Protein AF-A0A954C3X4-F1 (afdb_monomer_lite)

Structure (mmCIF, N/CA/C/O backbone):
data_AF-A0A954C3X4-F1
#
_entry.id   AF-A0A954C3X4-F1
#
loop_
_atom_site.group_PDB
_atom_site.id
_atom_site.type_symbol
_atom_site.label_atom_id
_atom_site.label_alt_id
_atom_site.label_comp_id
_atom_site.label_asym_id
_atom_site.label_entity_id
_atom_site.label_seq_id
_atom_site.pdbx_PDB_ins_code
_atom_site.Cartn_x
_atom_site.Cartn_y
_atom_site.Cartn_z
_atom_site.occupancy
_atom_site.B_iso_or_equiv
_atom_site.auth_seq_id
_atom_site.auth_comp_id
_atom_site.auth_asym_id
_atom_site.auth_atom_id
_atom_site.pdbx_PDB_model_num
ATOM 1 N N . MET A 1 1 ? -29.373 21.119 9.274 1.00 38.94 1 MET A N 1
ATOM 2 C CA . MET A 1 1 ? -28.121 21.776 9.716 1.00 38.94 1 MET A CA 1
ATOM 3 C C . MET A 1 1 ? -27.342 20.745 10.522 1.00 38.94 1 MET A C 1
ATOM 5 O O . MET A 1 1 ? -27.855 20.323 11.538 1.00 38.94 1 MET A O 1
ATOM 9 N N . GLY A 1 2 ? -26.200 20.183 10.158 1.00 34.03 2 GLY A N 1
ATOM 10 C CA . GLY A 1 2 ? -25.325 20.278 8.999 1.00 34.03 2 GLY A CA 1
ATOM 11 C C . GLY A 1 2 ? -24.100 19.432 9.361 1.00 34.03 2 GLY A C 1
ATOM 12 O O . GLY A 1 2 ? -23.188 19.950 9.989 1.00 34.03 2 GLY A O 1
ATOM 13 N N . LEU A 1 3 ? -24.112 18.137 9.012 1.00 32.91 3 LEU A N 1
ATOM 14 C CA . LEU A 1 3 ? -22.979 17.203 9.179 1.00 32.91 3 LEU A CA 1
ATOM 15 C C . LEU A 1 3 ? -21.831 17.471 8.176 1.00 32.91 3 LEU A C 1
ATOM 17 O O . LEU A 1 3 ? -20.874 16.715 8.102 1.00 32.91 3 LEU A O 1
ATOM 21 N N . GLY A 1 4 ? -21.909 18.556 7.404 1.00 33.59 4 GLY A N 1
ATOM 22 C CA . GLY A 1 4 ? -20.970 18.895 6.332 1.00 33.59 4 GLY A CA 1
ATOM 23 C C . GLY A 1 4 ? -19.820 19.812 6.749 1.00 33.59 4 GLY A C 1
ATOM 24 O O . GLY A 1 4 ? -19.476 20.700 5.981 1.00 33.59 4 GLY A O 1
ATOM 25 N N . LYS A 1 5 ? -19.260 19.676 7.959 1.00 41.88 5 LYS A N 1
ATOM 26 C CA . LYS A 1 5 ? -18.154 20.550 8.417 1.00 41.88 5 LYS A CA 1
ATOM 27 C C . LYS A 1 5 ? -16.889 19.838 8.901 1.00 41.88 5 LYS A C 1
ATOM 29 O O . LYS A 1 5 ? -16.024 20.497 9.461 1.00 41.88 5 LYS A O 1
ATOM 34 N N . TRP A 1 6 ? -16.743 18.543 8.635 1.00 35.72 6 TRP A N 1
ATOM 35 C CA . TRP A 1 6 ? -15.478 17.827 8.871 1.00 35.72 6 TRP A CA 1
ATOM 36 C C . TRP A 1 6 ? -14.776 17.361 7.585 1.00 35.72 6 TRP A C 1
ATOM 38 O O . TRP A 1 6 ? -13.786 16.649 7.652 1.00 35.72 6 TRP A O 1
ATOM 48 N N . ILE A 1 7 ? -15.244 17.814 6.413 1.00 43.78 7 ILE A N 1
ATOM 49 C CA . ILE A 1 7 ? -14.712 17.400 5.100 1.00 43.78 7 ILE A CA 1
ATOM 50 C C . ILE A 1 7 ? -13.426 18.148 4.681 1.00 43.78 7 ILE A C 1
ATOM 52 O O . ILE A 1 7 ? -12.705 17.653 3.828 1.00 43.78 7 ILE A O 1
ATOM 56 N N . ASN A 1 8 ? -13.042 19.272 5.295 1.00 37.78 8 ASN A N 1
ATOM 57 C CA . ASN A 1 8 ? -11.870 20.035 4.834 1.00 37.78 8 ASN A CA 1
ATOM 58 C C . ASN A 1 8 ? -10.722 20.048 5.845 1.00 37.78 8 ASN A C 1
ATOM 60 O O . ASN A 1 8 ? -10.594 20.981 6.637 1.00 37.78 8 ASN A O 1
ATOM 64 N N . ARG A 1 9 ? -9.848 19.038 5.769 1.00 43.12 9 ARG A N 1
ATOM 65 C CA . ARG A 1 9 ? -8.454 19.164 6.236 1.00 43.12 9 ARG A CA 1
ATOM 66 C C . ARG A 1 9 ? -7.420 18.402 5.393 1.00 43.12 9 ARG A C 1
ATOM 68 O O . ARG A 1 9 ? -6.302 18.240 5.849 1.00 43.12 9 ARG A O 1
ATOM 75 N N . TYR A 1 10 ? -7.763 17.970 4.177 1.00 38.50 10 TYR A N 1
ATOM 76 C CA . TYR A 1 10 ? -6.799 17.351 3.247 1.00 38.50 10 TYR A CA 1
ATOM 77 C C . TYR A 1 10 ? -7.045 17.715 1.774 1.00 38.50 10 TYR A C 1
ATOM 79 O O . TYR A 1 10 ? -6.660 16.980 0.875 1.00 38.50 10 TYR A O 1
ATOM 87 N N . ILE A 1 11 ? -7.657 18.873 1.505 1.00 38.19 11 ILE A N 1
ATOM 88 C CA . ILE A 1 11 ? -7.588 19.469 0.167 1.00 38.19 11 ILE A CA 1
ATOM 89 C C . ILE A 1 11 ? -6.407 20.427 0.196 1.00 38.19 11 ILE A C 1
ATOM 91 O O . ILE A 1 11 ? -6.493 21.523 0.745 1.00 38.19 11 ILE A O 1
ATOM 95 N N . VAL A 1 12 ? -5.288 19.970 -0.354 1.00 41.66 12 VAL A N 1
ATOM 96 C CA . VAL A 1 12 ? -4.230 20.849 -0.837 1.00 41.66 12 VAL A CA 1
ATOM 97 C C . VAL A 1 12 ? -4.860 21.687 -1.952 1.00 41.66 12 VAL A C 1
ATOM 99 O O . VAL A 1 12 ? -5.034 21.223 -3.077 1.00 41.66 12 VAL A O 1
ATOM 102 N N . GLU A 1 13 ? -5.290 22.902 -1.610 1.00 35.75 13 GLU A N 1
ATOM 103 C CA . GLU A 1 13 ? -5.564 23.960 -2.577 1.00 35.75 13 GLU A CA 1
ATOM 104 C C . GLU A 1 13 ? -4.236 24.301 -3.252 1.00 35.75 13 GLU A C 1
ATOM 106 O O . GLU A 1 13 ? -3.400 25.024 -2.715 1.00 35.75 13 GLU A O 1
ATOM 111 N N . ILE A 1 14 ? -4.027 23.744 -4.443 1.00 38.00 14 ILE A N 1
ATOM 112 C CA . ILE A 1 14 ? -3.104 24.327 -5.408 1.00 38.00 14 ILE A CA 1
ATOM 113 C C . ILE A 1 14 ? -3.806 25.591 -5.914 1.00 38.00 14 ILE A C 1
ATOM 115 O O . ILE A 1 14 ? -4.564 25.552 -6.884 1.00 38.00 14 ILE A O 1
ATOM 119 N N . GLU A 1 15 ? -3.615 26.706 -5.207 1.00 35.09 15 GLU A N 1
ATOM 120 C CA . GLU A 1 15 ? -3.850 28.025 -5.787 1.00 35.09 15 GLU A CA 1
ATOM 121 C C . GLU A 1 15 ? -2.935 28.165 -7.016 1.00 35.09 15 GLU A C 1
ATOM 123 O O . GLU A 1 15 ? -1.715 28.016 -6.894 1.00 35.09 15 GLU A O 1
ATOM 128 N N . PRO A 1 16 ? -3.475 28.455 -8.212 1.00 37.78 16 PRO A N 1
ATOM 129 C CA . PRO A 1 16 ? -2.642 28.891 -9.315 1.00 37.78 16 PRO A CA 1
ATOM 130 C C . PRO A 1 16 ? -2.100 30.281 -8.971 1.00 37.78 16 PRO A C 1
ATOM 132 O O . PRO A 1 16 ? -2.853 31.253 -8.907 1.00 37.78 16 PRO A O 1
ATOM 135 N N . GLN A 1 17 ? -0.790 30.364 -8.743 1.00 35.84 17 GLN A N 1
ATOM 136 C CA . GLN A 1 17 ? -0.052 31.619 -8.615 1.00 35.84 17 GLN A CA 1
ATOM 137 C C . GLN A 1 17 ? -0.398 32.558 -9.790 1.00 35.84 17 GLN A C 1
ATOM 139 O O . GLN A 1 17 ? -0.118 32.223 -10.944 1.00 35.84 17 GLN A O 1
ATOM 144 N N . PRO A 1 18 ? -0.985 33.743 -9.545 1.00 47.78 18 PRO A N 1
ATOM 145 C CA . PRO A 1 18 ? -1.166 34.755 -10.570 1.00 47.78 18 PRO A CA 1
ATOM 146 C C . PRO A 1 18 ? 0.129 35.567 -10.659 1.00 47.78 18 PRO A C 1
ATOM 148 O O . PRO A 1 18 ? 0.304 36.542 -9.930 1.00 47.78 18 PRO A O 1
ATOM 151 N N . GLY A 1 19 ? 1.068 35.163 -11.518 1.00 51.84 19 GLY A N 1
ATOM 152 C CA . GLY A 1 19 ? 2.324 35.913 -11.592 1.00 51.84 19 GLY A CA 1
ATOM 153 C C . GLY A 1 19 ? 3.441 35.438 -12.511 1.00 51.84 19 GLY A C 1
ATOM 154 O O . GLY A 1 19 ? 4.495 36.065 -12.470 1.00 51.84 19 GLY A O 1
ATOM 155 N N . GLU A 1 20 ? 3.263 34.413 -13.346 1.00 36.00 20 GLU A N 1
ATOM 156 C CA . GLU A 1 20 ? 4.306 34.042 -14.311 1.00 36.00 20 GLU A CA 1
ATOM 157 C C . GLU A 1 20 ? 3.966 34.532 -15.717 1.00 36.00 20 GLU A C 1
ATOM 159 O O . GLU A 1 20 ? 2.943 34.202 -16.314 1.00 36.00 20 GLU A O 1
ATOM 164 N N . ALA A 1 21 ? 4.837 35.427 -16.171 1.00 44.50 21 ALA A N 1
ATOM 165 C CA . ALA A 1 21 ? 4.745 36.200 -17.386 1.00 44.50 21 ALA A CA 1
ATOM 166 C C . ALA A 1 21 ? 4.674 35.323 -18.641 1.00 44.50 21 ALA A C 1
ATOM 168 O O . ALA A 1 21 ? 5.380 34.323 -18.773 1.00 44.50 21 ALA A O 1
ATOM 169 N N . GLU A 1 22 ? 3.861 35.786 -19.591 1.00 46.19 22 GLU A N 1
ATOM 170 C CA . GLU A 1 22 ? 3.913 35.383 -20.992 1.00 46.19 22 GLU A CA 1
ATOM 171 C C . GLU A 1 22 ? 5.370 35.322 -21.485 1.00 46.19 22 GLU A C 1
ATOM 173 O O . GLU A 1 22 ? 6.108 36.305 -21.339 1.00 46.19 22 GLU A O 1
ATOM 178 N N . PRO A 1 23 ? 5.809 34.224 -22.127 1.00 53.81 23 PRO A N 1
ATOM 179 C CA . PRO A 1 23 ? 6.996 34.303 -22.959 1.00 53.81 23 PRO A CA 1
ATOM 180 C C . PRO A 1 23 ? 6.687 35.268 -24.115 1.00 53.81 23 PRO A C 1
ATOM 182 O O . PRO A 1 23 ? 5.606 35.175 -24.707 1.00 53.81 23 PRO A O 1
ATOM 185 N N . PRO A 1 24 ? 7.590 36.203 -24.461 1.00 47.59 24 PRO A N 1
ATOM 186 C CA . PRO A 1 24 ? 7.319 37.138 -25.538 1.00 47.59 24 PRO A CA 1
ATOM 187 C C . PRO A 1 24 ? 7.086 36.361 -26.831 1.00 47.59 24 PRO A C 1
ATOM 189 O O . PRO A 1 24 ? 7.891 35.506 -27.213 1.00 47.59 24 PRO A O 1
ATOM 192 N N . ALA A 1 25 ? 5.981 36.690 -27.499 1.00 45.12 25 ALA A N 1
ATOM 193 C CA . ALA A 1 25 ? 5.741 36.352 -28.887 1.00 45.12 25 ALA A CA 1
ATOM 194 C C . ALA A 1 25 ? 6.986 36.740 -29.697 1.00 45.12 25 ALA A C 1
ATOM 196 O O . ALA A 1 25 ? 7.286 37.916 -29.905 1.00 45.12 25 ALA A O 1
ATOM 197 N N . SER A 1 26 ? 7.763 35.733 -30.089 1.00 42.28 26 SER A N 1
ATOM 198 C CA . SER A 1 26 ? 8.851 35.909 -31.033 1.00 42.28 26 SER A CA 1
ATOM 199 C C . SER A 1 26 ? 8.216 36.034 -32.410 1.00 42.28 26 SER A C 1
ATOM 201 O O . SER A 1 26 ? 7.931 35.038 -33.073 1.00 42.28 26 SER A O 1
ATOM 203 N N . ASP A 1 27 ? 7.977 37.280 -32.813 1.00 49.09 27 ASP A N 1
ATOM 204 C CA . ASP A 1 27 ? 7.696 37.685 -34.189 1.00 49.09 27 ASP A CA 1
ATOM 205 C C . ASP A 1 27 ? 8.943 37.459 -35.063 1.00 49.09 27 ASP A C 1
ATOM 207 O O . ASP A 1 27 ? 9.590 38.391 -35.542 1.00 49.09 27 ASP A O 1
ATOM 211 N N . ALA A 1 28 ? 9.322 36.197 -35.250 1.00 42.56 28 ALA A N 1
ATOM 212 C CA . ALA A 1 28 ? 10.266 35.798 -36.278 1.00 42.56 28 ALA A CA 1
ATOM 213 C C . ALA A 1 28 ? 9.471 35.213 -37.447 1.00 42.56 28 ALA A C 1
ATOM 215 O O . ALA A 1 28 ? 8.937 34.105 -37.378 1.00 42.56 28 ALA A O 1
ATOM 216 N N . GLU A 1 29 ? 9.375 35.997 -38.521 1.00 47.91 29 GLU A N 1
ATOM 217 C CA . GLU A 1 29 ? 8.738 35.608 -39.773 1.00 47.91 29 GLU A CA 1
ATOM 218 C C . GLU A 1 29 ? 9.235 34.233 -40.270 1.00 47.91 29 GLU A C 1
ATOM 220 O O . GLU A 1 29 ? 10.445 33.976 -40.287 1.00 47.91 29 GLU A O 1
ATOM 225 N N . PRO A 1 30 ? 8.345 33.373 -40.802 1.00 47.53 30 PRO A N 1
ATOM 226 C CA . PRO A 1 30 ? 8.709 32.061 -41.349 1.00 47.53 30 PRO A CA 1
ATOM 227 C C . PRO A 1 30 ? 9.593 32.122 -42.614 1.00 47.53 30 PRO A C 1
ATOM 229 O O . PRO A 1 30 ? 9.902 31.086 -43.201 1.00 47.53 30 PRO A O 1
ATOM 232 N N . ALA A 1 31 ? 10.028 33.312 -43.040 1.00 49.22 31 ALA A N 1
ATOM 233 C CA . ALA A 1 31 ? 10.853 33.524 -44.223 1.00 49.22 31 ALA A CA 1
ATOM 234 C C . ALA A 1 31 ? 12.373 33.422 -43.969 1.00 49.22 31 ALA A C 1
ATOM 236 O O . ALA A 1 31 ? 13.119 33.255 -44.929 1.00 49.22 31 ALA A O 1
ATOM 237 N N . GLN A 1 32 ? 12.855 33.473 -42.717 1.00 48.78 32 GLN A N 1
ATOM 238 C CA . GLN A 1 32 ? 14.305 33.546 -42.433 1.00 48.78 32 GLN A CA 1
ATOM 239 C C . GLN A 1 32 ? 14.952 32.239 -41.934 1.00 48.78 32 GLN A C 1
ATOM 241 O O . GLN A 1 32 ? 16.175 32.153 -41.855 1.00 48.78 32 GLN A O 1
ATOM 246 N N . LEU A 1 33 ? 14.177 31.174 -41.692 1.00 42.62 33 LEU A N 1
ATOM 247 C CA . LEU A 1 33 ? 14.718 29.826 -41.424 1.00 42.62 33 LEU A CA 1
ATOM 248 C C . LEU A 1 33 ? 14.876 28.962 -42.692 1.00 42.62 33 LEU A C 1
ATOM 250 O O . LEU A 1 33 ? 15.400 27.851 -42.624 1.00 42.62 33 LEU A O 1
ATOM 254 N N . ALA A 1 34 ? 14.482 29.476 -43.861 1.00 44.28 34 ALA A N 1
ATOM 255 C CA . ALA A 1 34 ? 14.575 28.768 -45.141 1.00 44.28 34 ALA A CA 1
ATOM 256 C C . ALA A 1 34 ? 15.914 28.970 -45.890 1.00 44.28 34 ALA A C 1
ATOM 258 O O . ALA A 1 34 ? 16.110 28.382 -46.953 1.00 44.28 34 ALA A O 1
ATOM 259 N N . GLU A 1 35 ? 16.860 29.754 -45.356 1.00 42.56 35 GLU A N 1
ATOM 260 C CA . GLU A 1 35 ? 18.108 30.115 -46.059 1.00 42.56 35 GLU A CA 1
ATOM 261 C C . GLU A 1 35 ? 19.384 29.440 -45.506 1.00 42.56 35 GLU A C 1
ATOM 263 O O . GLU A 1 35 ? 20.487 29.722 -45.961 1.00 42.56 35 GLU A O 1
ATOM 268 N N . ALA A 1 36 ? 19.264 28.471 -44.590 1.00 43.94 36 ALA A N 1
ATOM 269 C CA . ALA A 1 36 ? 20.415 27.690 -44.100 1.00 43.94 36 ALA A CA 1
ATOM 270 C C . ALA A 1 36 ? 20.468 26.233 -44.611 1.00 43.94 36 ALA A C 1
ATOM 272 O O . ALA A 1 36 ? 21.382 25.490 -44.262 1.00 43.94 36 ALA A O 1
ATOM 273 N N . ALA A 1 37 ? 19.532 25.817 -45.471 1.00 43.62 37 ALA A N 1
ATOM 274 C CA . ALA A 1 37 ? 19.466 24.454 -46.006 1.00 43.62 37 ALA A CA 1
ATOM 275 C C . ALA A 1 37 ? 19.379 24.435 -47.541 1.00 43.62 37 ALA A C 1
ATOM 277 O O . ALA A 1 37 ? 18.445 23.893 -48.125 1.00 43.62 37 ALA A O 1
ATOM 278 N N . ARG A 1 38 ? 20.383 24.997 -48.225 1.00 40.38 38 ARG A N 1
ATOM 279 C CA . ARG A 1 38 ? 20.643 24.656 -49.634 1.00 40.38 38 ARG A CA 1
ATOM 280 C C . ARG A 1 38 ? 21.601 23.468 -49.707 1.00 40.38 38 ARG A C 1
ATOM 282 O O . ARG A 1 38 ? 22.795 23.632 -49.933 1.00 40.38 38 ARG A O 1
ATOM 289 N N . LEU A 1 39 ? 21.053 22.266 -49.537 1.00 41.66 39 LEU A N 1
ATOM 290 C CA . LEU A 1 39 ? 21.624 21.042 -50.096 1.00 41.66 39 LEU A CA 1
ATOM 291 C C . LEU A 1 39 ? 20.794 20.662 -51.327 1.00 41.66 39 LEU A C 1
ATOM 293 O O . LEU A 1 39 ? 19.568 20.645 -51.299 1.00 41.66 39 LEU A O 1
ATOM 297 N N . VAL A 1 40 ? 21.509 20.453 -52.424 1.00 43.59 40 VAL A N 1
ATOM 298 C CA . VAL A 1 40 ? 21.021 20.211 -53.786 1.00 43.59 40 VAL A CA 1
ATOM 299 C C . VAL A 1 40 ? 20.062 19.004 -53.838 1.00 43.59 40 VAL A C 1
ATOM 301 O O . VAL A 1 40 ? 20.365 17.982 -53.223 1.00 43.59 40 VAL A O 1
ATOM 304 N N . PRO A 1 41 ? 18.944 19.065 -54.590 1.00 37.22 41 PRO A N 1
ATOM 305 C CA . PRO A 1 41 ? 18.056 17.921 -54.772 1.00 37.22 41 PRO A CA 1
ATOM 306 C C . PRO A 1 41 ? 18.667 16.923 -55.768 1.00 37.22 41 PRO A C 1
ATOM 308 O O . PRO A 1 41 ? 18.884 17.259 -56.930 1.00 37.22 41 PRO A O 1
ATOM 311 N N . SER A 1 42 ? 18.933 15.683 -55.346 1.00 44.50 42 SER A N 1
ATOM 312 C CA . SER A 1 42 ? 19.100 14.567 -56.286 1.00 44.50 42 SER A CA 1
ATOM 313 C C . SER A 1 42 ? 17.778 13.818 -56.406 1.00 44.50 42 SER A C 1
ATOM 315 O O . SER A 1 42 ? 17.378 13.102 -55.490 1.00 44.50 42 SER A O 1
ATOM 317 N N . GLU A 1 43 ? 17.117 13.994 -57.547 1.00 47.62 43 GLU A N 1
ATOM 318 C CA . GLU A 1 43 ? 15.868 13.341 -57.959 1.00 47.62 43 GLU A CA 1
ATOM 319 C C . GLU A 1 43 ? 16.034 11.832 -58.224 1.00 47.62 43 GLU A C 1
ATOM 321 O O . GLU A 1 43 ? 15.771 11.341 -59.321 1.00 47.62 43 GLU A O 1
ATOM 326 N N . ARG A 1 44 ? 16.483 11.053 -57.236 1.00 45.16 44 ARG A N 1
ATOM 327 C CA . ARG A 1 44 ? 16.396 9.588 -57.303 1.00 45.16 44 ARG A CA 1
ATOM 328 C C . ARG A 1 44 ? 15.938 9.023 -55.970 1.00 45.16 44 ARG A C 1
ATOM 330 O O . ARG A 1 44 ? 16.666 9.060 -54.982 1.00 45.16 44 ARG A O 1
ATOM 337 N N . THR A 1 45 ? 14.718 8.498 -55.957 1.00 49.50 45 THR A N 1
ATOM 338 C CA . THR A 1 45 ? 14.189 7.681 -54.866 1.00 49.50 45 THR A CA 1
ATOM 339 C C . THR A 1 45 ? 14.993 6.384 -54.746 1.00 49.50 45 THR A C 1
ATOM 341 O O . THR A 1 45 ? 15.449 5.819 -55.740 1.00 49.50 45 THR A O 1
ATOM 344 N N . ALA A 1 46 ? 15.180 5.916 -53.508 1.00 44.75 46 ALA A N 1
ATOM 345 C CA . ALA A 1 46 ? 16.003 4.751 -53.171 1.00 44.75 46 ALA A CA 1
ATOM 346 C C . ALA A 1 46 ? 15.528 3.431 -53.817 1.00 44.75 46 ALA A C 1
ATOM 348 O O . ALA A 1 46 ? 16.317 2.497 -53.929 1.00 44.75 46 ALA A O 1
ATOM 349 N N . GLU A 1 47 ? 14.283 3.367 -54.295 1.00 42.34 47 GLU A N 1
ATOM 350 C CA . GLU A 1 47 ? 13.746 2.222 -55.043 1.00 42.34 47 GLU A CA 1
ATOM 351 C C . GLU A 1 47 ? 14.327 2.097 -56.462 1.00 42.34 47 GLU A C 1
ATOM 353 O O . GLU A 1 47 ? 14.533 0.984 -56.930 1.00 42.34 47 GLU A O 1
ATOM 358 N N . ALA A 1 48 ? 14.718 3.197 -57.118 1.00 48.41 48 ALA A N 1
ATOM 359 C CA . ALA A 1 48 ? 15.240 3.166 -58.493 1.00 48.41 48 ALA A CA 1
ATOM 360 C C . ALA A 1 48 ? 16.712 2.708 -58.606 1.00 48.41 48 ALA A C 1
ATOM 362 O O . ALA A 1 48 ? 17.261 2.643 -59.702 1.00 48.41 48 ALA A O 1
ATOM 363 N N . VAL A 1 49 ? 17.382 2.420 -57.483 1.00 51.59 49 VAL A N 1
ATOM 364 C CA . VAL A 1 49 ? 18.776 1.927 -57.455 1.00 51.59 49 VAL A CA 1
ATOM 365 C C . VAL A 1 49 ? 18.835 0.405 -57.249 1.00 51.59 49 VAL A C 1
ATOM 367 O O . VAL A 1 49 ? 19.899 -0.190 -57.409 1.00 51.59 49 VAL A O 1
ATOM 370 N N . LEU A 1 50 ? 17.708 -0.243 -56.928 1.00 46.81 50 LEU A N 1
ATOM 371 C CA . LEU A 1 50 ? 17.648 -1.682 -56.648 1.00 46.81 50 LEU A CA 1
ATOM 372 C C . LEU A 1 50 ? 17.250 -2.567 -57.842 1.00 46.81 50 LEU A C 1
ATOM 374 O O . LEU A 1 50 ? 17.372 -3.781 -57.723 1.00 46.81 50 LEU A O 1
ATOM 378 N N . GLU A 1 51 ? 16.829 -2.009 -58.981 1.00 46.66 51 GLU A N 1
ATOM 379 C CA . GLU A 1 51 ? 16.359 -2.811 -60.130 1.00 46.66 51 GLU A CA 1
ATOM 380 C C . GLU A 1 51 ? 17.445 -3.200 -61.152 1.00 46.66 51 GLU A C 1
ATOM 382 O O . GLU A 1 51 ? 17.179 -4.027 -62.017 1.00 46.66 51 GLU A O 1
ATOM 387 N N . ASP A 1 52 ? 18.678 -2.692 -61.029 1.00 47.53 52 ASP A N 1
ATOM 388 C CA . ASP A 1 52 ? 19.731 -2.862 -62.054 1.00 47.53 52 ASP A CA 1
ATOM 389 C C . ASP A 1 52 ? 20.965 -3.664 -61.591 1.00 47.53 52 ASP A C 1
ATOM 391 O O . ASP A 1 52 ? 22.036 -3.600 -62.200 1.00 47.53 52 ASP A O 1
ATOM 395 N N . VAL A 1 53 ? 20.855 -4.441 -60.508 1.00 50.09 53 VAL A N 1
ATOM 396 C CA . VAL A 1 53 ? 21.956 -5.311 -60.057 1.00 50.09 53 VAL A CA 1
ATOM 397 C C . VAL A 1 53 ? 21.492 -6.761 -60.013 1.00 50.09 53 VAL A C 1
ATOM 399 O O . VAL A 1 53 ? 20.799 -7.177 -59.086 1.00 50.09 53 VAL A O 1
ATOM 402 N N . GLU A 1 54 ? 21.903 -7.541 -61.019 1.00 45.50 54 GLU A N 1
ATOM 403 C CA . GLU A 1 54 ? 21.741 -8.997 -61.023 1.00 45.50 54 GLU A CA 1
ATOM 404 C C . GLU A 1 54 ? 22.322 -9.609 -59.732 1.00 45.50 54 GLU A C 1
ATOM 406 O O . GLU A 1 54 ? 23.438 -9.257 -59.326 1.00 45.50 54 GLU A O 1
ATOM 411 N N . PRO A 1 55 ? 21.609 -10.545 -59.075 1.00 51.44 55 PRO A N 1
ATOM 412 C CA . PRO A 1 55 ? 22.139 -11.220 -57.900 1.00 51.44 55 PRO A CA 1
ATOM 413 C C . PRO A 1 55 ? 23.368 -12.063 -58.281 1.00 51.44 55 PRO A C 1
ATOM 415 O O . PRO A 1 55 ? 23.376 -12.704 -59.338 1.00 51.44 55 PRO A O 1
ATOM 418 N N . PRO A 1 56 ? 24.413 -12.112 -57.433 1.00 45.47 56 PRO A N 1
ATOM 419 C CA . PRO A 1 56 ? 25.587 -12.922 -57.715 1.00 45.47 56 PRO A CA 1
ATOM 420 C C . PRO A 1 56 ? 25.200 -14.403 -57.783 1.00 45.47 56 PRO A C 1
ATOM 422 O O . PRO A 1 56 ? 24.597 -14.951 -56.859 1.00 45.47 56 PRO A O 1
ATOM 425 N N . ARG A 1 57 ? 25.577 -15.065 -58.882 1.00 41.84 57 ARG A N 1
ATOM 426 C CA . ARG A 1 57 ? 25.543 -16.525 -58.979 1.00 41.84 57 ARG A CA 1
ATOM 427 C C . ARG A 1 57 ? 26.643 -17.083 -58.083 1.00 41.84 57 ARG A C 1
ATOM 429 O O . ARG A 1 57 ? 27.823 -16.943 -58.391 1.00 41.84 57 ARG A O 1
ATOM 436 N N . PHE A 1 58 ? 26.247 -17.700 -56.978 1.00 40.84 58 PHE A N 1
ATOM 437 C CA . PHE A 1 58 ? 27.132 -18.533 -56.178 1.00 40.84 58 PHE A CA 1
ATOM 438 C C . PHE A 1 58 ? 27.299 -19.875 -56.897 1.00 40.84 58 PHE A C 1
ATOM 440 O O . PHE A 1 58 ? 26.319 -20.566 -57.159 1.00 40.84 58 PHE A O 1
ATOM 447 N N . SER A 1 59 ? 28.528 -20.224 -57.260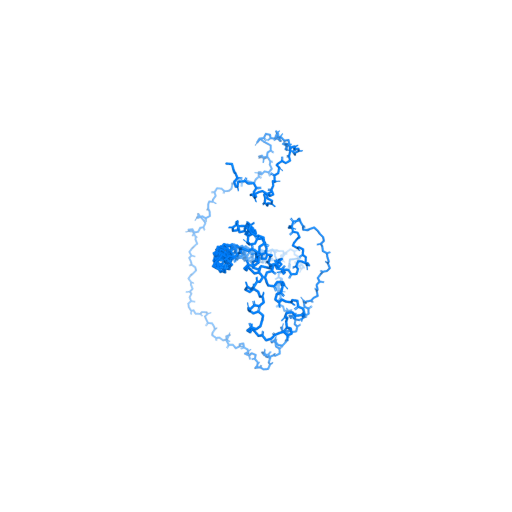 1.00 41.47 59 SER A N 1
ATOM 448 C CA . SER A 1 59 ? 28.897 -21.601 -57.591 1.00 41.47 59 SER A CA 1
ATOM 449 C C . SER A 1 59 ? 29.312 -22.310 -56.302 1.00 41.47 59 SER A C 1
ATOM 451 O O . SER A 1 59 ? 30.222 -21.842 -55.618 1.00 41.47 59 SER A O 1
ATOM 453 N N . ASP A 1 60 ? 28.650 -23.427 -55.996 1.00 45.06 60 ASP A N 1
ATOM 454 C CA . ASP A 1 60 ? 28.748 -24.242 -54.768 1.00 45.06 60 ASP A CA 1
ATOM 455 C C . ASP A 1 60 ? 30.122 -24.912 -54.502 1.00 45.06 60 ASP A C 1
ATOM 457 O O . ASP A 1 60 ? 30.224 -25.840 -53.706 1.00 45.06 60 ASP A O 1
ATOM 461 N N . GLU A 1 61 ? 31.216 -24.454 -55.114 1.00 44.34 61 GLU A N 1
ATOM 462 C CA . GLU A 1 61 ? 32.534 -25.116 -55.042 1.00 44.34 61 GLU A CA 1
ATOM 463 C C . GLU A 1 61 ? 33.590 -24.374 -54.201 1.00 44.34 61 GLU A C 1
ATOM 465 O O . GLU A 1 61 ? 34.779 -24.665 -54.298 1.00 44.34 61 GLU A O 1
ATOM 470 N N . GLN A 1 62 ? 33.197 -23.429 -53.338 1.00 48.59 62 GLN A N 1
ATOM 471 C CA . GLN A 1 62 ? 34.135 -22.730 -52.434 1.00 48.59 62 GLN A CA 1
ATOM 472 C C . GLN A 1 62 ? 33.763 -22.839 -50.948 1.00 48.59 62 GLN A C 1
ATOM 474 O O . GLN A 1 62 ? 34.074 -21.957 -50.149 1.00 48.59 62 GLN A O 1
ATOM 479 N N . PHE A 1 63 ? 33.120 -23.943 -50.564 1.00 42.38 63 PHE A N 1
ATOM 480 C CA . PHE A 1 63 ? 33.032 -24.350 -49.164 1.00 42.38 63 PHE A CA 1
ATOM 481 C C . PHE A 1 63 ? 34.280 -25.169 -48.805 1.00 42.38 63 PHE A C 1
ATOM 483 O O . PHE A 1 63 ? 34.396 -26.328 -49.194 1.00 42.38 63 PHE A O 1
ATOM 490 N N . ASP A 1 64 ? 35.224 -24.552 -48.092 1.00 44.06 64 ASP A N 1
ATOM 491 C CA . ASP A 1 64 ? 36.362 -25.231 -47.464 1.00 44.06 64 ASP A CA 1
ATOM 492 C C . ASP A 1 64 ? 35.936 -25.702 -46.055 1.00 44.06 64 ASP A C 1
ATOM 494 O O . ASP A 1 64 ? 35.742 -24.864 -45.169 1.00 44.06 64 ASP A O 1
ATOM 498 N N . PRO A 1 65 ? 35.729 -27.012 -45.808 1.00 46.91 65 PRO A N 1
ATOM 499 C CA . PRO A 1 65 ? 35.228 -27.512 -44.527 1.00 46.91 65 PRO A CA 1
ATOM 500 C C . PRO A 1 65 ? 36.301 -27.567 -43.416 1.00 46.91 65 PRO A C 1
ATOM 502 O O . PRO A 1 65 ? 36.053 -28.143 -42.359 1.00 46.91 65 PRO A O 1
ATOM 505 N N . GLY A 1 66 ? 37.491 -26.989 -43.620 1.00 41.38 66 GLY A N 1
ATOM 506 C CA . GLY A 1 66 ? 38.644 -27.128 -42.722 1.00 41.38 66 GLY A CA 1
ATOM 507 C C . GLY A 1 66 ? 38.744 -26.176 -41.520 1.00 41.38 66 GLY A C 1
ATOM 508 O O . GLY A 1 66 ? 39.740 -26.241 -40.807 1.00 41.38 66 GLY A O 1
ATOM 509 N N . LEU A 1 67 ? 37.773 -25.292 -41.257 1.00 44.12 67 LEU A N 1
ATOM 510 C CA . LEU A 1 67 ? 37.868 -24.283 -40.178 1.00 44.12 67 LEU A CA 1
ATOM 511 C C . LEU A 1 67 ? 36.833 -24.473 -39.054 1.00 44.12 67 LEU A C 1
ATOM 513 O O . LEU A 1 67 ? 36.217 -23.518 -38.588 1.00 44.12 67 LEU A O 1
ATOM 517 N N . SER A 1 68 ? 36.665 -25.713 -38.589 1.00 47.16 68 SER A N 1
ATOM 518 C CA . SER A 1 68 ? 35.911 -26.038 -37.369 1.00 47.16 68 SER A CA 1
ATOM 519 C C . SER A 1 68 ? 36.796 -26.754 -36.345 1.00 47.16 68 SER A C 1
ATOM 521 O O . SER A 1 68 ? 36.508 -27.877 -35.952 1.00 47.16 68 SER A O 1
ATOM 523 N N . ASP A 1 69 ? 37.859 -26.088 -35.902 1.00 43.50 69 ASP A N 1
ATOM 524 C CA . ASP A 1 69 ? 38.602 -26.470 -34.694 1.00 43.50 69 ASP A CA 1
ATOM 525 C C . ASP A 1 69 ? 38.987 -25.199 -33.924 1.00 43.50 69 ASP A C 1
ATOM 527 O O . ASP A 1 69 ? 40.128 -24.738 -33.915 1.00 43.50 69 ASP A O 1
ATOM 531 N N . ALA A 1 70 ? 37.988 -24.580 -33.291 1.00 50.06 70 ALA A N 1
ATOM 532 C CA . ALA A 1 70 ? 38.246 -23.694 -32.166 1.00 50.06 70 ALA A CA 1
ATOM 533 C C . ALA A 1 70 ? 38.304 -24.568 -30.902 1.00 50.06 70 ALA A C 1
ATOM 535 O O . ALA A 1 70 ? 37.355 -25.317 -30.654 1.00 50.06 70 ALA A O 1
ATOM 536 N N . PRO A 1 71 ? 39.376 -24.508 -30.092 1.00 53.53 71 PRO A N 1
ATOM 537 C CA . PRO A 1 71 ? 39.452 -25.306 -28.880 1.00 53.53 71 PRO A CA 1
ATOM 538 C C . PRO A 1 71 ? 38.356 -24.862 -27.907 1.00 53.53 71 PRO A C 1
ATOM 540 O O . PRO A 1 71 ? 38.333 -23.721 -27.447 1.00 53.53 71 PRO A O 1
ATOM 543 N N . THR A 1 72 ? 37.440 -25.774 -27.584 1.00 55.94 72 THR A N 1
ATOM 544 C CA . THR A 1 72 ? 36.522 -25.614 -26.452 1.00 55.94 72 THR A CA 1
ATOM 545 C C . THR A 1 72 ? 37.346 -25.382 -25.180 1.00 55.94 72 THR A C 1
ATOM 547 O O . THR A 1 72 ? 38.198 -26.222 -24.872 1.00 55.94 72 THR A O 1
ATOM 550 N N . PRO A 1 73 ? 37.127 -24.283 -24.434 1.00 58.53 73 PRO A N 1
ATOM 551 C CA . PRO A 1 73 ? 37.887 -24.012 -23.221 1.00 58.53 73 PRO A CA 1
ATOM 552 C C . PRO A 1 73 ? 3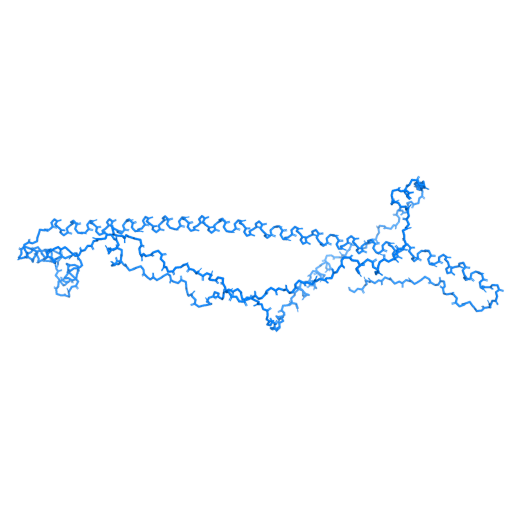7.629 -25.106 -22.184 1.00 58.53 73 PRO A C 1
ATOM 554 O O . PRO A 1 73 ? 36.500 -25.576 -22.011 1.00 58.53 73 PRO A O 1
ATOM 557 N N . SER A 1 74 ? 38.684 -25.501 -21.475 1.00 70.12 74 SER A N 1
ATOM 558 C CA . SER A 1 74 ? 38.611 -26.533 -20.439 1.00 70.12 74 SER A CA 1
ATOM 559 C C . SER A 1 74 ? 37.595 -26.142 -19.346 1.00 70.12 74 SER A C 1
ATOM 561 O O . SER A 1 74 ? 37.413 -24.948 -19.066 1.00 70.12 74 SER A O 1
ATOM 563 N N . PRO A 1 75 ? 36.946 -27.106 -18.660 1.00 68.81 75 PRO A N 1
ATOM 564 C CA . PRO A 1 75 ? 36.064 -26.821 -17.525 1.00 68.81 75 PRO A CA 1
ATOM 565 C C . PRO A 1 75 ? 36.709 -25.924 -16.453 1.00 68.81 75 PRO A C 1
ATOM 567 O O . PRO A 1 75 ? 36.018 -25.139 -15.800 1.00 68.81 75 PRO A O 1
ATOM 570 N N . GLU A 1 76 ? 38.037 -25.981 -16.301 1.00 65.44 76 GLU A N 1
ATOM 571 C CA . GLU A 1 76 ? 38.776 -25.102 -15.388 1.00 65.44 76 GLU A CA 1
ATOM 572 C C . GLU A 1 76 ? 38.899 -23.657 -15.889 1.00 65.44 76 GLU A C 1
ATOM 574 O O . GLU A 1 76 ? 38.788 -22.724 -15.092 1.00 65.44 76 GLU A O 1
ATOM 579 N N . GLU A 1 77 ? 39.064 -23.444 -17.194 1.00 62.38 77 GLU A N 1
ATOM 580 C CA . GLU A 1 77 ? 39.110 -22.104 -17.795 1.00 62.38 77 GLU A CA 1
ATOM 581 C C . GLU A 1 77 ? 37.736 -21.440 -17.746 1.00 62.38 77 GLU A C 1
ATOM 583 O O . GLU A 1 77 ? 37.624 -20.274 -17.374 1.00 62.38 77 GLU A O 1
ATOM 588 N N . SER A 1 78 ? 36.671 -22.213 -17.973 1.00 70.06 78 SER A N 1
ATOM 589 C CA . SER A 1 78 ? 35.288 -21.749 -17.805 1.00 70.06 78 SER A CA 1
ATOM 590 C C . SER A 1 78 ? 34.990 -21.332 -16.358 1.00 70.06 78 SER A C 1
ATOM 592 O O . SER A 1 78 ? 34.282 -20.351 -16.114 1.00 70.06 78 SER A O 1
ATOM 594 N N . LYS A 1 79 ? 35.564 -22.038 -15.373 1.00 69.62 79 LYS A N 1
ATOM 595 C CA . LYS A 1 79 ? 35.428 -21.696 -13.949 1.00 69.62 79 LYS A CA 1
ATOM 596 C C . LYS A 1 79 ? 36.241 -20.452 -13.575 1.00 69.62 79 LYS A C 1
ATOM 598 O O . LYS A 1 79 ? 35.747 -19.624 -12.812 1.00 69.62 79 LYS A O 1
ATOM 603 N N . ARG A 1 80 ? 37.442 -20.279 -14.139 1.00 69.75 80 ARG A N 1
ATOM 604 C CA . ARG A 1 80 ? 38.278 -19.079 -13.942 1.00 69.75 80 ARG A CA 1
ATOM 605 C C . ARG A 1 80 ? 37.666 -17.832 -14.581 1.00 69.75 80 ARG A C 1
ATOM 607 O O . ARG A 1 80 ? 37.646 -16.790 -13.937 1.00 69.75 80 ARG A O 1
ATOM 614 N N . LEU A 1 81 ? 37.092 -17.949 -15.779 1.00 65.44 81 LEU A N 1
ATOM 615 C CA . LEU A 1 81 ? 36.402 -16.844 -16.456 1.00 65.44 81 LEU A CA 1
ATOM 616 C C . LEU A 1 81 ? 35.131 -16.415 -15.703 1.00 65.44 81 LEU A C 1
ATOM 618 O O . LEU A 1 81 ? 34.883 -15.221 -15.551 1.00 65.44 81 LEU A O 1
ATOM 622 N N . ARG A 1 82 ? 34.374 -17.365 -15.131 1.00 66.56 82 ARG A N 1
ATOM 623 C CA . ARG A 1 82 ? 33.232 -17.047 -14.250 1.00 66.56 82 ARG A CA 1
ATOM 624 C C . ARG A 1 82 ? 33.655 -16.403 -12.926 1.00 66.56 82 ARG A C 1
ATOM 626 O O . ARG A 1 82 ? 32.982 -15.487 -12.464 1.00 66.56 82 ARG A O 1
ATOM 633 N N . ALA A 1 83 ? 34.768 -16.837 -12.331 1.00 63.12 83 ALA A N 1
ATOM 634 C CA . ALA A 1 83 ? 35.300 -16.230 -11.108 1.00 63.12 83 ALA A CA 1
ATOM 635 C C . ALA A 1 83 ? 35.845 -14.807 -11.348 1.00 63.12 83 ALA A C 1
ATOM 637 O O . ALA A 1 83 ? 35.636 -13.926 -10.517 1.00 63.12 83 ALA A O 1
ATOM 638 N N . ALA A 1 84 ? 36.474 -14.556 -12.502 1.00 54.22 84 ALA A N 1
ATOM 639 C CA . ALA A 1 84 ? 36.939 -13.226 -12.898 1.00 54.22 84 ALA A CA 1
ATOM 640 C C . ALA A 1 84 ? 35.773 -12.259 -13.184 1.00 54.22 84 ALA A C 1
ATOM 642 O O . ALA A 1 84 ? 35.823 -11.104 -12.767 1.00 54.22 84 ALA A O 1
ATOM 643 N N . ALA A 1 85 ? 34.686 -12.740 -13.802 1.00 52.53 85 ALA A N 1
ATOM 644 C CA . ALA A 1 85 ? 33.471 -11.948 -14.013 1.00 52.53 85 ALA A CA 1
ATOM 645 C C . ALA A 1 85 ? 32.752 -11.596 -12.693 1.00 52.53 85 ALA A C 1
ATOM 647 O O . ALA A 1 85 ? 32.258 -10.481 -12.540 1.00 52.53 85 ALA A O 1
ATOM 648 N N . ALA A 1 86 ? 32.751 -12.503 -11.709 1.00 52.69 86 ALA A N 1
ATOM 649 C CA . ALA A 1 86 ? 32.200 -12.235 -10.377 1.00 52.69 86 ALA A CA 1
ATOM 650 C C . ALA A 1 86 ? 33.052 -11.233 -9.571 1.00 52.69 86 ALA A C 1
ATOM 652 O O . ALA A 1 86 ? 32.505 -10.402 -8.850 1.00 52.69 86 ALA A O 1
ATOM 653 N N . ALA A 1 87 ? 34.381 -11.258 -9.729 1.00 52.59 87 ALA A N 1
ATOM 654 C CA . ALA A 1 87 ? 35.275 -10.281 -9.105 1.00 52.59 87 ALA A CA 1
ATOM 655 C C . ALA A 1 87 ? 35.164 -8.886 -9.751 1.00 52.59 87 ALA A C 1
ATOM 657 O O . ALA A 1 87 ? 35.197 -7.883 -9.042 1.00 52.59 87 ALA A O 1
ATOM 658 N N . ALA A 1 88 ? 34.953 -8.807 -11.070 1.00 48.38 88 ALA A N 1
ATOM 659 C CA . ALA A 1 88 ? 34.706 -7.544 -11.770 1.00 48.38 88 ALA A CA 1
ATOM 660 C C . ALA A 1 88 ? 33.351 -6.909 -11.390 1.00 48.38 88 ALA A C 1
ATOM 662 O O . ALA A 1 88 ? 33.248 -5.687 -11.319 1.00 48.38 88 ALA A O 1
ATOM 663 N N . ALA A 1 89 ? 32.339 -7.723 -11.065 1.00 46.69 89 ALA A N 1
ATOM 664 C CA . ALA A 1 89 ? 31.046 -7.245 -10.566 1.00 46.69 89 ALA A CA 1
ATOM 665 C C . ALA A 1 89 ? 31.103 -6.706 -9.118 1.00 46.69 89 ALA A C 1
ATOM 667 O O . ALA A 1 89 ? 30.288 -5.866 -8.749 1.00 46.69 89 ALA A O 1
ATOM 668 N N . ALA A 1 90 ? 32.077 -7.135 -8.306 1.00 45.25 90 ALA A N 1
ATOM 669 C CA . ALA A 1 90 ? 32.222 -6.704 -6.910 1.00 45.25 90 ALA A CA 1
ATOM 670 C C . ALA A 1 90 ? 33.022 -5.395 -6.731 1.00 45.25 90 ALA A C 1
ATOM 672 O O . ALA A 1 90 ? 32.959 -4.780 -5.669 1.00 45.25 90 ALA A O 1
ATOM 673 N N . VAL A 1 91 ? 33.758 -4.943 -7.754 1.00 46.44 91 VAL A N 1
ATOM 674 C CA . VAL A 1 91 ? 34.593 -3.721 -7.700 1.00 46.44 91 VAL A CA 1
ATOM 675 C C . VAL A 1 91 ? 33.823 -2.455 -8.127 1.00 46.44 91 VAL A C 1
ATOM 677 O O . VAL A 1 91 ? 34.329 -1.347 -7.992 1.00 46.44 91 VAL A O 1
ATOM 680 N N . SER A 1 92 ? 32.567 -2.577 -8.574 1.00 42.19 92 SER A N 1
ATOM 681 C CA . SER A 1 92 ? 31.740 -1.450 -9.049 1.00 42.19 92 SER A CA 1
ATOM 682 C C . SER A 1 92 ? 30.577 -1.086 -8.106 1.00 42.19 92 SER A C 1
ATOM 684 O O . SER A 1 92 ? 29.521 -0.653 -8.550 1.00 42.19 92 SER A O 1
ATOM 686 N N . LEU A 1 93 ? 30.762 -1.252 -6.790 1.00 38.88 93 LEU A N 1
ATOM 687 C CA . LEU A 1 93 ? 29.814 -0.804 -5.752 1.00 38.88 93 LEU A CA 1
ATOM 688 C C . LEU A 1 93 ? 30.451 0.216 -4.799 1.00 38.88 93 LEU A C 1
ATOM 690 O O . LEU A 1 93 ? 30.352 0.106 -3.579 1.00 38.88 93 LEU A O 1
ATOM 694 N N . GLN A 1 94 ? 31.109 1.227 -5.362 1.00 43.50 94 GLN A N 1
ATOM 695 C CA . GLN A 1 94 ? 31.457 2.429 -4.613 1.00 43.50 94 GLN A CA 1
ATOM 696 C C . GLN A 1 94 ? 30.443 3.526 -4.981 1.00 43.50 94 GLN A C 1
ATOM 698 O O . GLN A 1 94 ? 30.322 3.840 -6.167 1.00 43.50 94 GLN A O 1
ATOM 703 N N . PRO A 1 95 ? 29.674 4.070 -4.020 1.00 42.66 95 PRO A N 1
ATOM 704 C CA . PRO A 1 95 ? 28.663 5.078 -4.318 1.00 42.66 95 PRO A CA 1
ATOM 705 C C . PRO A 1 95 ? 29.343 6.372 -4.796 1.00 42.66 95 PRO A C 1
ATOM 707 O O . PRO A 1 95 ? 30.258 6.852 -4.116 1.00 42.66 95 PRO A O 1
ATOM 710 N N . PRO A 1 96 ? 28.947 6.948 -5.947 1.00 42.19 96 PRO A N 1
ATOM 711 C CA . PRO A 1 96 ? 29.403 8.275 -6.320 1.00 42.19 96 PRO A CA 1
ATOM 712 C C . PRO A 1 96 ? 28.822 9.303 -5.347 1.00 42.19 96 PRO A C 1
ATOM 714 O O . PRO A 1 96 ? 27.645 9.265 -4.990 1.00 42.19 96 PRO A O 1
ATOM 717 N N . ALA A 1 97 ? 29.701 10.199 -4.906 1.00 37.50 97 ALA A N 1
ATOM 718 C CA . ALA A 1 97 ? 29.375 11.356 -4.096 1.00 37.50 97 ALA A CA 1
ATOM 719 C C . ALA A 1 97 ? 28.289 12.224 -4.756 1.00 37.50 97 ALA A C 1
ATOM 721 O O . ALA A 1 97 ? 28.185 12.286 -5.981 1.00 37.50 97 ALA A O 1
ATOM 722 N N . ALA A 1 98 ? 27.522 12.877 -3.885 1.00 43.00 98 ALA A N 1
ATOM 723 C CA . ALA A 1 98 ? 26.399 13.765 -4.144 1.00 43.00 98 ALA A CA 1
ATOM 724 C C . ALA A 1 98 ? 26.515 14.612 -5.423 1.00 43.00 98 ALA A C 1
ATOM 726 O O . ALA A 1 98 ? 27.473 15.362 -5.612 1.00 43.00 98 ALA A O 1
ATOM 727 N N . VAL A 1 99 ? 25.468 14.534 -6.241 1.00 44.19 99 VAL A N 1
ATOM 728 C CA . VAL A 1 99 ? 25.048 15.608 -7.141 1.00 44.19 99 VAL A CA 1
ATOM 729 C C . VAL A 1 99 ? 23.674 16.042 -6.658 1.00 44.19 99 VAL A C 1
ATOM 731 O O . VAL A 1 99 ? 22.717 15.271 -6.694 1.00 44.19 99 VAL A O 1
ATOM 734 N N . GLU A 1 100 ? 23.662 17.248 -6.105 1.00 48.44 100 GLU A N 1
ATOM 735 C CA . GLU A 1 100 ? 22.481 18.060 -5.845 1.00 48.44 100 GLU A CA 1
ATOM 736 C C . GLU A 1 100 ? 21.768 18.382 -7.174 1.00 48.44 100 GLU A C 1
ATOM 738 O O . GLU A 1 100 ? 22.360 18.249 -8.246 1.00 48.44 100 GLU A O 1
ATOM 743 N N . ASP A 1 101 ? 20.509 18.803 -7.066 1.00 45.00 101 ASP A N 1
ATOM 744 C CA . ASP A 1 101 ? 19.520 19.067 -8.125 1.00 45.00 101 ASP A CA 1
ATOM 745 C C . ASP A 1 101 ? 18.685 17.859 -8.585 1.00 45.00 101 ASP A C 1
ATOM 747 O O . ASP A 1 101 ? 18.762 17.380 -9.718 1.00 45.00 101 ASP A O 1
ATOM 751 N N . ALA A 1 102 ? 17.788 17.425 -7.696 1.00 38.81 102 ALA A N 1
ATOM 752 C CA . ALA A 1 102 ? 16.521 16.824 -8.095 1.00 38.81 102 ALA A CA 1
ATOM 753 C C . ALA A 1 102 ? 15.378 17.695 -7.561 1.00 38.81 102 ALA A C 1
ATOM 755 O O . ALA A 1 102 ? 15.207 17.840 -6.351 1.00 38.81 102 ALA A O 1
ATOM 756 N N . ASP A 1 103 ? 14.632 18.281 -8.495 1.00 38.28 103 ASP A N 1
ATOM 757 C CA . ASP A 1 103 ? 13.372 18.974 -8.257 1.00 38.28 103 ASP A CA 1
ATOM 758 C C . ASP A 1 103 ? 12.452 18.147 -7.349 1.00 38.28 103 ASP A C 1
ATOM 760 O O . ASP A 1 103 ? 12.306 16.930 -7.502 1.00 38.28 103 ASP A O 1
ATOM 764 N N . ALA A 1 104 ? 11.859 18.850 -6.389 1.00 44.38 104 ALA A N 1
ATOM 765 C CA . ALA A 1 104 ? 11.184 18.331 -5.214 1.00 44.38 104 ALA A CA 1
ATOM 766 C C . ALA A 1 104 ? 10.059 17.326 -5.526 1.00 44.38 104 ALA A C 1
ATOM 768 O O . ALA A 1 104 ? 8.936 17.694 -5.873 1.00 44.38 104 ALA A O 1
ATOM 769 N N . ALA A 1 105 ? 10.331 16.045 -5.276 1.00 43.72 105 ALA A N 1
ATOM 770 C CA . ALA A 1 105 ? 9.305 15.155 -4.747 1.00 43.72 105 ALA A CA 1
ATOM 771 C C . ALA A 1 105 ? 9.038 15.578 -3.289 1.00 43.72 105 ALA A C 1
ATOM 773 O O . ALA A 1 105 ? 10.008 15.861 -2.583 1.00 43.72 105 ALA A O 1
ATOM 774 N N . PRO A 1 106 ? 7.780 15.648 -2.810 1.00 45.97 106 PRO A N 1
ATOM 775 C CA . PRO A 1 106 ? 7.533 15.939 -1.405 1.00 45.97 106 PRO A CA 1
ATOM 776 C C . PRO A 1 106 ? 8.232 14.870 -0.562 1.00 45.97 106 PRO A C 1
ATOM 778 O O . PRO A 1 106 ? 7.943 13.678 -0.694 1.00 45.97 106 PRO A O 1
ATOM 781 N N . GLU A 1 107 ? 9.193 15.315 0.246 1.00 45.66 107 GLU A N 1
ATOM 782 C CA . GLU A 1 107 ? 9.918 14.498 1.209 1.00 45.66 107 GLU A CA 1
ATOM 783 C C . GLU A 1 107 ? 8.894 13.733 2.052 1.00 45.66 107 GLU A C 1
ATOM 785 O O . GLU A 1 107 ? 8.152 14.312 2.845 1.00 45.66 107 GLU A O 1
ATOM 790 N N . ARG A 1 108 ? 8.816 12.413 1.852 1.00 53.75 108 ARG A N 1
ATOM 791 C CA . ARG A 1 108 ? 8.225 11.541 2.863 1.00 53.75 108 ARG A CA 1
ATOM 792 C C . ARG A 1 108 ? 9.142 11.626 4.072 1.00 53.75 108 ARG A C 1
ATOM 794 O O . ARG A 1 108 ? 10.329 11.331 3.938 1.00 53.75 108 ARG A O 1
ATOM 801 N N . ASP A 1 109 ? 8.590 12.065 5.198 1.00 53.44 109 ASP A N 1
ATOM 802 C CA . ASP A 1 109 ? 9.314 12.193 6.457 1.00 53.44 109 ASP A CA 1
ATOM 803 C C . ASP A 1 109 ? 9.954 10.832 6.802 1.00 53.44 109 ASP A C 1
ATOM 805 O O . ASP A 1 109 ? 9.232 9.847 6.979 1.00 53.44 109 ASP A O 1
ATOM 809 N N . PRO A 1 110 ? 11.294 10.721 6.841 1.00 51.72 110 PRO A N 1
ATOM 810 C CA . PRO A 1 110 ? 11.988 9.455 7.080 1.00 51.72 110 PRO A CA 1
ATOM 811 C C . PRO A 1 110 ? 11.861 8.943 8.530 1.00 51.72 110 PRO A C 1
ATOM 813 O O . PRO A 1 110 ? 12.522 7.966 8.882 1.00 51.72 110 PRO A O 1
ATOM 816 N N . LEU A 1 111 ? 11.042 9.604 9.357 1.00 45.72 111 LEU A N 1
ATOM 817 C CA . LEU A 1 111 ? 10.779 9.325 10.773 1.00 45.72 111 LEU A CA 1
ATOM 818 C C . LEU A 1 111 ? 9.277 9.333 11.122 1.00 45.72 111 LEU A C 1
ATOM 820 O O . LEU A 1 111 ? 8.924 9.437 12.296 1.00 45.72 111 LEU A O 1
ATOM 824 N N . ASP A 1 112 ? 8.376 9.222 10.140 1.00 50.16 112 ASP A N 1
ATOM 825 C CA . ASP A 1 112 ? 7.019 8.773 10.459 1.00 50.16 112 ASP A CA 1
ATOM 826 C C . ASP A 1 112 ? 7.096 7.269 10.742 1.00 50.16 112 ASP A C 1
ATOM 828 O O . ASP A 1 112 ? 7.103 6.442 9.828 1.00 50.16 112 ASP A O 1
ATOM 832 N N . ASP A 1 113 ? 7.212 6.920 12.024 1.00 49.56 113 ASP A N 1
ATOM 833 C CA . ASP A 1 113 ? 7.284 5.543 12.526 1.00 49.56 113 ASP A CA 1
ATOM 834 C C . ASP A 1 113 ? 6.037 4.712 12.154 1.00 49.56 113 ASP A C 1
ATOM 836 O O . ASP A 1 113 ? 5.948 3.531 12.496 1.00 49.56 113 ASP A O 1
ATOM 840 N N . GLY A 1 114 ? 5.068 5.307 11.444 1.00 51.00 114 GLY A N 1
ATOM 841 C CA . GLY A 1 114 ? 3.956 4.616 10.806 1.00 51.00 114 GLY A CA 1
ATOM 842 C C . GLY A 1 114 ? 3.004 3.984 11.808 1.00 51.00 114 GLY A C 1
ATOM 843 O O . GLY A 1 114 ? 2.171 3.163 11.425 1.00 51.00 114 GLY A O 1
ATOM 844 N N . GLU A 1 115 ? 3.127 4.332 13.088 1.00 50.75 115 GLU A N 1
ATOM 845 C CA . GLU A 1 115 ? 2.226 3.843 14.107 1.00 50.75 115 GLU A CA 1
ATOM 846 C C . GLU A 1 115 ? 0.949 4.681 14.011 1.00 50.75 115 GLU A C 1
ATOM 848 O O . GLU A 1 115 ? 0.972 5.882 14.313 1.00 50.75 115 GLU A O 1
ATOM 853 N N . PRO A 1 116 ? -0.167 4.099 13.526 1.00 60.34 116 PRO A N 1
ATOM 854 C CA . PRO A 1 116 ? -1.411 4.837 13.446 1.00 60.34 116 PRO A CA 1
ATOM 855 C C . PRO A 1 116 ? -1.734 5.363 14.847 1.00 60.34 116 PRO A C 1
ATOM 857 O O . PRO A 1 116 ? -1.542 4.638 15.831 1.00 60.34 116 PRO A O 1
ATOM 860 N N . PRO A 1 117 ? -2.205 6.618 14.969 1.00 62.19 117 PRO A N 1
ATOM 861 C CA . PRO A 1 117 ? -2.529 7.176 16.268 1.00 62.19 117 PRO A CA 1
ATOM 862 C C . PRO A 1 117 ? -3.476 6.214 16.997 1.00 62.19 117 PRO A C 1
ATOM 864 O O . PRO A 1 117 ? -4.406 5.688 16.373 1.00 62.19 117 PRO A O 1
ATOM 867 N N . PRO A 1 118 ? -3.244 5.948 18.293 1.00 69.12 118 PRO A N 1
ATOM 868 C CA . PRO A 1 118 ? -4.036 4.980 19.031 1.00 69.12 118 PRO A CA 1
ATOM 869 C C . PRO A 1 118 ? -5.519 5.344 18.935 1.00 69.12 118 PRO A C 1
ATOM 871 O O . PRO A 1 118 ? -5.900 6.499 19.138 1.00 69.12 118 PRO A O 1
ATOM 874 N N . ILE A 1 119 ? -6.349 4.352 18.603 1.00 77.06 119 ILE A N 1
ATOM 875 C CA . ILE A 1 119 ? -7.793 4.533 18.445 1.00 77.06 119 ILE A CA 1
ATOM 876 C C . ILE A 1 119 ? -8.377 5.008 19.780 1.00 77.06 119 ILE A C 1
ATOM 878 O O . ILE A 1 119 ? -8.379 4.281 20.776 1.00 77.06 119 ILE A O 1
ATOM 882 N N . ASP A 1 120 ? -8.897 6.232 19.794 1.00 84.75 120 ASP A N 1
ATOM 883 C CA . ASP A 1 120 ? -9.520 6.824 20.974 1.00 84.75 120 ASP A CA 1
ATOM 884 C C . ASP A 1 120 ? -10.982 6.357 21.077 1.00 84.75 120 ASP A C 1
ATOM 886 O O . ASP A 1 120 ? -11.890 6.913 20.458 1.00 84.75 120 ASP A O 1
ATOM 890 N N . VAL A 1 121 ? -11.223 5.295 21.848 1.00 84.81 121 VAL A N 1
ATOM 891 C CA . VAL A 1 121 ? -12.556 4.703 22.079 1.00 84.81 121 VAL A CA 1
ATOM 892 C C . VAL A 1 121 ? -13.621 5.738 22.516 1.00 84.81 121 VAL A C 1
ATOM 894 O O . VAL A 1 121 ? -14.736 5.705 21.990 1.00 84.81 121 VAL A O 1
ATOM 897 N N . PRO A 1 122 ? -13.323 6.708 23.405 1.00 84.44 122 PRO A N 1
ATOM 898 C CA . PRO A 1 122 ? -14.186 7.864 23.656 1.00 84.44 122 PRO A CA 1
ATOM 899 C C . PRO A 1 122 ? -14.684 8.601 22.402 1.00 84.44 122 PRO A C 1
ATOM 901 O O . PRO A 1 122 ? -15.844 9.021 22.358 1.00 84.44 122 PRO A O 1
ATOM 904 N N . GLN A 1 123 ? -13.851 8.741 21.368 1.00 82.81 123 GLN A N 1
ATOM 905 C CA . GLN A 1 123 ? -14.251 9.366 20.103 1.00 82.81 123 GLN A CA 1
ATOM 906 C C . GLN A 1 123 ? -15.214 8.479 19.313 1.00 82.81 123 GLN A C 1
ATOM 908 O O . GLN A 1 123 ? -16.146 9.004 18.703 1.00 82.81 123 GLN A O 1
ATOM 913 N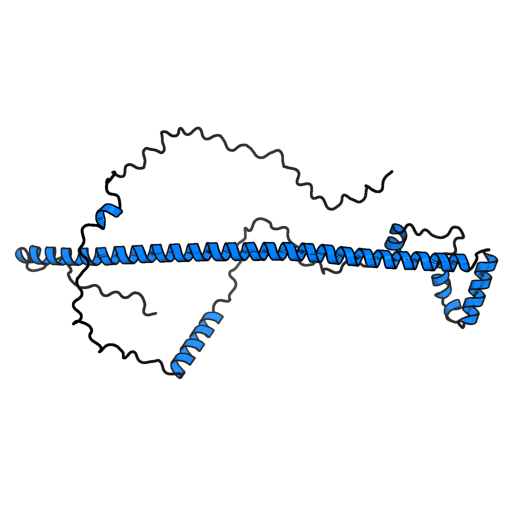 N . VAL A 1 124 ? -15.055 7.153 19.379 1.00 85.06 124 VAL A N 1
ATOM 914 C CA . VAL A 1 124 ? -15.989 6.191 18.768 1.00 85.06 124 VAL A CA 1
ATOM 915 C C . VAL A 1 124 ? -17.384 6.335 19.383 1.00 85.06 124 VAL A C 1
ATOM 917 O O . VAL A 1 124 ? -18.376 6.470 18.663 1.00 85.06 124 VAL A O 1
ATOM 920 N N . TYR A 1 125 ? -17.476 6.420 20.713 1.00 86.44 125 TYR A N 1
ATOM 921 C CA . TYR A 1 125 ? -18.753 6.650 21.398 1.00 86.44 125 TYR A CA 1
ATOM 922 C C . TYR A 1 125 ? -19.363 8.018 21.065 1.00 86.44 125 TYR A C 1
ATOM 924 O O . TYR A 1 125 ? -20.570 8.115 20.823 1.00 86.44 125 TYR A O 1
ATOM 932 N N . ALA A 1 126 ? -18.541 9.068 20.977 1.00 84.19 126 ALA A N 1
ATOM 933 C CA . ALA A 1 126 ? -18.994 10.398 20.575 1.00 84.19 126 ALA A CA 1
ATOM 934 C C . ALA A 1 126 ? -19.530 10.421 19.130 1.00 84.19 126 ALA A C 1
ATOM 936 O O . ALA A 1 126 ? -20.581 11.015 18.872 1.00 84.19 126 ALA A O 1
ATOM 937 N N . ALA A 1 127 ? -18.861 9.734 18.199 1.00 81.56 127 ALA A N 1
ATOM 938 C CA . ALA A 1 127 ? -19.290 9.593 16.807 1.00 81.56 127 ALA A CA 1
ATOM 939 C C . ALA A 1 127 ? -20.604 8.804 16.687 1.00 81.56 127 ALA A C 1
ATOM 941 O O . ALA A 1 127 ? -21.499 9.190 15.929 1.00 81.56 127 ALA A O 1
ATOM 942 N N . ALA A 1 128 ? -20.772 7.765 17.510 1.00 82.94 128 ALA A N 1
ATOM 943 C CA . ALA A 1 128 ? -22.018 7.014 17.643 1.00 82.94 128 ALA A CA 1
ATOM 944 C C . ALA A 1 128 ? -23.134 7.786 18.380 1.00 82.94 128 ALA A C 1
ATOM 946 O O . ALA A 1 128 ? -24.255 7.288 18.492 1.00 82.94 128 ALA A O 1
ATOM 947 N N . LYS A 1 129 ? -22.857 9.014 18.850 1.00 84.94 129 LYS A N 1
ATOM 948 C CA . LYS A 1 129 ? -23.760 9.868 19.642 1.00 84.94 129 LYS A CA 1
ATOM 949 C C . LYS A 1 129 ? -24.218 9.217 20.950 1.00 84.94 129 LYS A C 1
ATOM 951 O O . LYS A 1 129 ? -25.304 9.521 21.446 1.00 84.94 129 LYS A O 1
ATOM 956 N N . ILE A 1 130 ? -23.385 8.352 21.519 1.00 82.19 130 ILE A N 1
ATOM 957 C CA . ILE A 1 130 ? -23.608 7.763 22.836 1.00 82.19 130 ILE A CA 1
ATOM 958 C C . ILE A 1 130 ? -23.097 8.765 23.869 1.00 82.19 130 ILE A C 1
ATOM 960 O O . ILE A 1 130 ? -21.898 8.906 24.099 1.00 82.19 130 ILE A O 1
ATOM 964 N N . GLY A 1 131 ? -24.030 9.526 24.436 1.00 76.12 131 GLY A N 1
ATOM 965 C CA . GLY A 1 131 ? -23.757 10.443 25.537 1.00 76.12 131 GLY A CA 1
ATOM 966 C C . GLY A 1 131 ? -23.867 9.753 26.899 1.00 76.12 131 GLY A C 1
ATOM 967 O O . GLY A 1 131 ? -24.455 8.675 27.001 1.00 76.12 131 GLY A O 1
ATOM 968 N N . PRO A 1 132 ? -23.354 10.379 27.971 1.00 76.12 132 PRO A N 1
ATOM 969 C CA . PRO A 1 132 ? -23.576 9.881 29.320 1.00 76.12 132 PRO A CA 1
ATOM 970 C C . PRO A 1 132 ? -25.088 9.830 29.618 1.00 76.12 132 PRO A C 1
ATOM 972 O O . PRO A 1 132 ? -25.807 10.784 29.301 1.00 76.12 132 PRO A O 1
ATOM 975 N N . PRO A 1 133 ? -25.591 8.745 30.231 1.00 79.50 133 PRO A N 1
ATOM 976 C CA . PRO A 1 133 ? -27.010 8.605 30.516 1.00 79.50 133 PRO A CA 1
ATOM 977 C C . PRO A 1 133 ? -27.496 9.677 31.502 1.00 79.50 133 PRO A C 1
ATOM 979 O O . PRO A 1 133 ? -26.769 10.091 32.408 1.00 79.50 133 PRO A O 1
ATOM 982 N N . LEU A 1 134 ? -28.756 10.102 31.350 1.00 77.25 134 LEU A N 1
ATOM 983 C CA . LEU A 1 134 ? -29.378 11.218 32.088 1.00 77.25 134 LEU A CA 1
ATOM 984 C C . LEU A 1 134 ? -29.321 11.065 33.617 1.00 77.25 134 LEU A C 1
ATOM 986 O O . LEU A 1 134 ? -29.281 12.059 34.337 1.00 77.25 134 LEU A O 1
ATOM 990 N N . HIS A 1 135 ? -29.296 9.828 34.112 1.00 77.88 135 HIS A N 1
ATOM 991 C CA . HIS A 1 135 ? -29.196 9.515 35.537 1.00 77.88 135 HIS A CA 1
ATOM 992 C C . HIS A 1 135 ? -27.762 9.608 36.097 1.00 77.88 135 HIS A C 1
ATOM 994 O O . HIS A 1 135 ? -27.549 9.412 37.290 1.00 77.88 135 HIS A O 1
ATOM 1000 N N . GLY A 1 136 ? -26.753 9.893 35.265 1.00 78.62 136 GLY A N 1
ATOM 1001 C CA . GLY A 1 136 ? -25.376 10.137 35.707 1.00 78.62 136 GLY A CA 1
ATOM 1002 C C . GLY A 1 136 ? -24.625 8.897 36.209 1.00 78.62 136 GLY A C 1
ATOM 1003 O O . GLY A 1 136 ? -23.577 9.036 36.847 1.00 78.62 136 GLY A O 1
ATOM 1004 N N . PHE A 1 137 ? -25.145 7.697 35.936 1.00 81.25 137 PHE A N 1
ATOM 1005 C CA . PHE A 1 137 ? -24.492 6.403 36.177 1.00 81.25 137 PHE A CA 1
ATOM 1006 C C . PHE A 1 137 ? -24.197 5.730 34.833 1.00 81.25 137 PHE A C 1
ATOM 1008 O O . PHE A 1 137 ? -24.966 4.887 34.388 1.00 81.25 137 PHE A O 1
ATOM 1015 N N . SER A 1 138 ? -23.115 6.147 34.168 1.00 83.94 138 SER A N 1
ATOM 1016 C CA . SER A 1 138 ? -22.619 5.476 32.957 1.00 83.94 138 SER A CA 1
ATOM 1017 C C . SER A 1 138 ? -21.899 4.173 33.293 1.00 83.94 138 SER A C 1
ATOM 1019 O O . SER A 1 138 ? -21.417 3.993 34.420 1.00 83.94 138 SER A O 1
ATOM 1021 N N . LEU A 1 139 ? -21.745 3.300 32.293 1.00 86.50 139 LEU A N 1
ATOM 1022 C CA . LEU A 1 139 ? -20.919 2.102 32.420 1.00 86.50 139 LEU A CA 1
ATOM 1023 C C . LEU A 1 139 ? -19.490 2.414 32.889 1.00 86.50 139 LEU A C 1
ATOM 1025 O O . LEU A 1 139 ? -18.957 1.703 33.733 1.00 86.50 139 LEU A O 1
ATOM 1029 N N . GLU A 1 140 ? -18.888 3.504 32.403 1.00 86.94 140 GLU A N 1
ATOM 1030 C CA . GLU A 1 140 ? -17.532 3.925 32.795 1.00 86.94 140 GLU A CA 1
ATOM 1031 C C . GLU A 1 140 ? -17.451 4.272 34.280 1.00 86.94 140 GLU A C 1
ATOM 1033 O O . GLU A 1 140 ? -16.479 3.938 34.952 1.00 86.94 140 GLU A O 1
ATOM 1038 N N . LYS A 1 141 ? -18.493 4.911 34.820 1.00 87.25 141 LYS A N 1
ATOM 1039 C CA . LYS A 1 141 ? -18.555 5.260 36.240 1.00 87.25 141 LYS A CA 1
ATOM 1040 C C . LYS A 1 141 ? -18.685 4.014 37.112 1.00 87.25 141 LYS A C 1
ATOM 1042 O O . LYS A 1 141 ? -18.031 3.926 38.147 1.00 87.25 141 LYS A O 1
ATOM 1047 N N . ILE A 1 142 ? -19.488 3.042 36.680 1.00 89.50 142 ILE A N 1
ATOM 1048 C CA . ILE A 1 142 ? -19.640 1.748 37.360 1.00 89.50 142 ILE A CA 1
ATOM 1049 C C . ILE A 1 142 ? -18.339 0.939 37.268 1.00 89.50 142 ILE A C 1
ATOM 1051 O O . ILE A 1 142 ? -17.901 0.373 38.267 1.00 89.50 142 ILE A O 1
ATOM 1055 N N . ALA A 1 143 ? -17.682 0.929 36.106 1.00 88.94 143 ALA A N 1
ATOM 1056 C CA . ALA A 1 143 ? -16.381 0.297 35.911 1.00 88.94 143 ALA A CA 1
ATOM 1057 C C . ALA A 1 143 ? -15.297 0.943 36.790 1.00 88.94 143 ALA A C 1
ATOM 1059 O O . ALA A 1 143 ? -14.529 0.228 37.430 1.00 88.94 143 ALA A O 1
ATOM 1060 N N . GLY A 1 144 ? -15.290 2.275 36.899 1.00 89.44 144 GLY A N 1
ATOM 1061 C CA . GLY A 1 144 ? -14.410 3.015 37.804 1.00 89.44 144 GLY A CA 1
ATOM 1062 C C . GLY A 1 144 ? -14.625 2.626 39.268 1.00 89.44 144 GLY A C 1
ATOM 1063 O O . GLY A 1 144 ? -13.672 2.266 39.951 1.00 89.44 144 GLY A O 1
ATOM 1064 N N . MET A 1 145 ? -15.883 2.582 39.722 1.00 89.56 145 MET A N 1
ATOM 1065 C CA . MET A 1 145 ? -16.227 2.133 41.079 1.00 89.56 145 MET A CA 1
ATOM 1066 C C . MET A 1 145 ? -15.807 0.682 41.340 1.00 89.56 145 MET A C 1
ATOM 1068 O O . MET A 1 145 ? -15.324 0.359 42.421 1.00 89.56 145 MET A O 1
ATOM 1072 N N . LEU A 1 146 ? -15.977 -0.211 40.361 1.00 90.31 146 LEU A N 1
ATOM 1073 C CA . LEU A 1 146 ? -15.549 -1.609 40.471 1.00 90.31 146 LEU A CA 1
ATOM 1074 C C . LEU A 1 146 ? -14.022 -1.765 40.480 1.00 90.31 146 LEU A C 1
ATOM 1076 O O . LEU A 1 146 ? -13.523 -2.737 41.054 1.00 90.31 146 LEU A O 1
ATOM 1080 N N . GLY A 1 147 ? -13.303 -0.828 39.858 1.00 88.94 147 GLY A N 1
ATOM 1081 C CA . GLY A 1 147 ? -11.843 -0.758 39.832 1.00 88.94 147 GLY A CA 1
ATOM 1082 C C . GLY A 1 147 ? -11.216 -0.175 41.101 1.00 88.94 147 GLY A C 1
ATOM 1083 O O . GLY A 1 147 ? -10.026 -0.382 41.335 1.00 88.94 147 GLY A O 1
ATOM 1084 N N . ASP A 1 148 ? -11.991 0.504 41.952 1.00 93.50 148 ASP A N 1
ATOM 1085 C CA . ASP A 1 148 ? -11.486 1.054 43.210 1.00 93.50 148 ASP A CA 1
ATOM 1086 C C . ASP A 1 148 ? -10.973 -0.053 44.141 1.00 93.50 148 ASP A C 1
ATOM 1088 O O . ASP A 1 148 ? -11.633 -1.070 44.364 1.00 93.50 148 ASP A O 1
ATOM 1092 N N . ALA A 1 149 ? -9.823 0.176 44.783 1.00 89.38 149 ALA A N 1
ATOM 1093 C CA . ALA A 1 149 ? -9.131 -0.824 45.607 1.00 89.38 149 ALA A CA 1
ATOM 1094 C C . ALA A 1 149 ? -10.015 -1.465 46.698 1.00 89.38 149 ALA A C 1
ATOM 1096 O O . ALA A 1 149 ? -9.865 -2.642 47.024 1.00 89.38 149 ALA A O 1
ATOM 1097 N N . ARG A 1 150 ? -10.962 -0.698 47.256 1.00 86.75 150 ARG A N 1
ATOM 1098 C CA . ARG A 1 150 ? -11.906 -1.180 48.279 1.00 86.75 150 ARG A CA 1
ATOM 1099 C C . ARG A 1 150 ? -12.967 -2.117 47.709 1.00 86.75 150 ARG A C 1
ATOM 1101 O O . ARG A 1 150 ? -13.372 -3.043 48.400 1.00 86.75 150 ARG A O 1
ATOM 1108 N N . MET A 1 151 ? -13.414 -1.875 46.478 1.00 87.69 151 MET A N 1
ATOM 1109 C CA . MET A 1 151 ? -14.354 -2.749 45.780 1.00 87.69 151 MET A CA 1
ATOM 1110 C C . MET A 1 151 ? -13.631 -3.969 45.219 1.00 87.69 151 MET A C 1
ATOM 1112 O O . MET A 1 151 ? -14.114 -5.080 45.401 1.00 87.69 151 MET A O 1
ATOM 1116 N N . ALA A 1 152 ? -12.447 -3.797 44.630 1.00 90.06 152 ALA A N 1
ATOM 1117 C CA . ALA A 1 152 ? -11.646 -4.884 44.067 1.00 90.06 152 ALA A CA 1
ATOM 1118 C C . ALA A 1 152 ? -11.268 -5.970 45.095 1.00 90.06 152 ALA A C 1
ATOM 1120 O O . ALA A 1 152 ? -11.163 -7.139 44.732 1.00 90.06 152 ALA A O 1
ATOM 1121 N N . ALA A 1 153 ? -11.114 -5.604 46.374 1.00 90.62 153 ALA A N 1
ATOM 1122 C CA . ALA A 1 153 ? -10.829 -6.536 47.468 1.00 90.62 153 ALA A CA 1
ATOM 1123 C C . ALA A 1 153 ? -12.034 -7.401 47.900 1.00 90.62 153 ALA A C 1
ATOM 1125 O O . ALA A 1 153 ? -11.860 -8.366 48.646 1.00 90.62 153 ALA A O 1
ATOM 1126 N N . LEU A 1 154 ? -13.255 -7.065 47.470 1.00 91.62 154 LEU A N 1
ATOM 1127 C CA . LEU A 1 154 ? -14.470 -7.797 47.828 1.00 91.62 154 LEU A CA 1
ATOM 1128 C C . LEU A 1 154 ? -14.729 -8.979 46.872 1.00 91.62 154 LEU A C 1
ATOM 1130 O O . LEU A 1 154 ? -14.453 -8.886 45.670 1.00 91.62 154 LEU A O 1
ATOM 1134 N N . PRO A 1 155 ? -15.344 -10.078 47.354 1.00 92.88 155 PRO A N 1
ATOM 1135 C CA . PRO A 1 155 ? -15.801 -11.159 46.483 1.00 92.88 155 PRO A CA 1
ATOM 1136 C C . PRO A 1 155 ? -16.857 -10.655 45.486 1.00 92.88 155 PRO A C 1
ATOM 1138 O O . PRO A 1 155 ? -17.551 -9.663 45.726 1.00 92.88 155 PRO A O 1
ATOM 1141 N N . ARG A 1 156 ? -16.975 -11.328 44.335 1.00 92.25 156 ARG A N 1
ATOM 1142 C CA . ARG A 1 156 ? -17.827 -10.907 43.204 1.00 92.25 156 ARG A CA 1
ATOM 1143 C C . ARG A 1 156 ? -19.277 -10.645 43.621 1.00 92.25 156 ARG A C 1
ATOM 1145 O O . ARG A 1 156 ? -19.850 -9.640 43.214 1.00 92.25 156 ARG A O 1
ATOM 1152 N N . GLU A 1 157 ? -19.835 -11.502 44.461 1.00 91.69 157 GLU A N 1
ATOM 1153 C CA . GLU A 1 157 ? -21.212 -11.425 44.949 1.00 91.69 157 GLU A CA 1
ATOM 1154 C C . GLU A 1 157 ? -21.421 -10.197 45.851 1.00 91.69 157 GLU A C 1
ATOM 1156 O O . GLU A 1 157 ? -22.442 -9.512 45.753 1.00 91.69 157 GLU A O 1
ATOM 1161 N N . ALA A 1 158 ? -20.423 -9.860 46.678 1.00 92.00 158 ALA A N 1
ATOM 1162 C CA . ALA A 1 158 ? -20.456 -8.670 47.528 1.00 92.00 158 ALA A CA 1
ATOM 1163 C C . ALA A 1 158 ? -20.313 -7.380 46.706 1.00 92.00 158 ALA A C 1
ATOM 1165 O O . ALA A 1 158 ? -21.004 -6.404 46.988 1.00 92.00 158 ALA A O 1
ATOM 1166 N N . ARG A 1 159 ? -19.487 -7.388 45.648 1.00 91.94 159 ARG A N 1
ATOM 1167 C CA . ARG A 1 159 ? -19.389 -6.269 44.693 1.00 91.94 159 ARG A CA 1
ATOM 1168 C C . ARG A 1 159 ? -20.710 -6.029 43.968 1.00 91.94 159 ARG A C 1
ATOM 1170 O O . ARG A 1 159 ? -21.184 -4.899 43.928 1.00 91.94 159 ARG A O 1
ATOM 1177 N N . ALA A 1 160 ? -21.323 -7.088 43.439 1.00 90.56 160 ALA A N 1
ATOM 1178 C CA . ALA A 1 160 ? -22.608 -6.997 42.750 1.00 90.56 160 ALA A CA 1
ATOM 1179 C C . ALA A 1 160 ? -23.710 -6.449 43.670 1.00 90.56 160 ALA A C 1
ATOM 1181 O O . ALA A 1 160 ? -24.444 -5.547 43.276 1.00 90.56 160 ALA A O 1
ATOM 1182 N N . SER A 1 161 ? -23.771 -6.928 44.916 1.00 90.94 161 SER A N 1
ATOM 1183 C CA . SER A 1 161 ? -24.735 -6.438 45.911 1.00 90.94 161 SER A CA 1
ATOM 1184 C C . SER A 1 161 ? -24.499 -4.967 46.273 1.00 90.94 161 SER A C 1
ATOM 1186 O O . SER A 1 161 ? -25.451 -4.198 46.352 1.00 90.94 161 SER A O 1
ATOM 1188 N N . ALA A 1 162 ? -23.240 -4.548 46.444 1.00 90.50 162 ALA A N 1
ATOM 1189 C CA . ALA A 1 162 ? -22.901 -3.157 46.747 1.00 90.50 162 ALA A CA 1
ATOM 1190 C C . ALA A 1 162 ? -23.284 -2.198 45.606 1.00 90.50 162 ALA A C 1
ATOM 1192 O O . ALA A 1 162 ? -23.849 -1.134 45.860 1.00 90.50 162 ALA A O 1
ATOM 1193 N N . ILE A 1 163 ? -23.028 -2.588 44.352 1.00 91.25 163 ILE A N 1
ATOM 1194 C CA . ILE A 1 163 ? -23.423 -1.818 43.164 1.00 91.25 163 ILE A CA 1
ATOM 1195 C C . ILE A 1 163 ? -24.951 -1.775 43.033 1.00 91.25 163 ILE A C 1
ATOM 1197 O O . ILE A 1 163 ? -25.498 -0.712 42.765 1.00 91.25 163 ILE A O 1
ATOM 1201 N N . ALA A 1 164 ? -25.649 -2.892 43.257 1.00 89.56 164 ALA A N 1
ATOM 1202 C CA . ALA A 1 164 ? -27.110 -2.946 43.181 1.00 89.56 164 ALA A CA 1
ATOM 1203 C C . ALA A 1 164 ? -27.771 -1.994 44.188 1.00 89.56 164 ALA A C 1
ATOM 1205 O O . ALA A 1 164 ? -28.637 -1.212 43.807 1.00 89.56 164 ALA A O 1
ATOM 1206 N N . VAL A 1 165 ? -27.298 -1.993 45.439 1.00 91.62 165 VAL A N 1
ATOM 1207 C CA . VAL A 1 165 ? -27.765 -1.049 46.466 1.00 91.62 165 VAL A CA 1
ATOM 1208 C C . VAL A 1 165 ? -27.477 0.393 46.047 1.00 91.62 165 VAL A C 1
ATOM 1210 O O . VAL A 1 165 ? -28.342 1.252 46.178 1.00 91.62 165 VAL A O 1
ATOM 1213 N N . LEU A 1 166 ? -26.291 0.677 45.502 1.00 90.31 166 LEU A N 1
ATOM 1214 C CA . LEU A 1 166 ? -25.949 2.023 45.041 1.00 90.31 166 LEU A CA 1
ATOM 1215 C C . LEU A 1 166 ? -26.876 2.498 43.910 1.00 90.31 166 LEU A C 1
ATOM 1217 O O . LEU A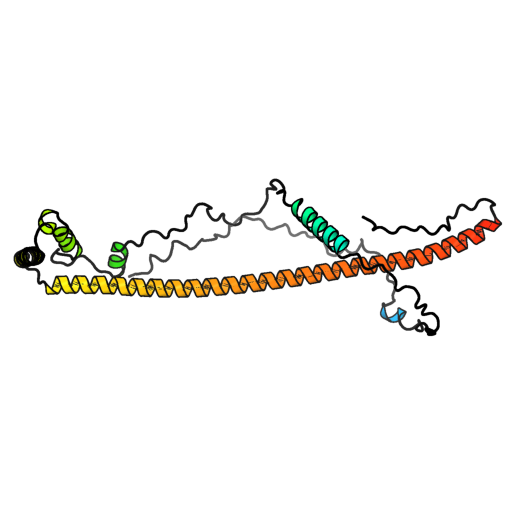 1 166 ? -27.371 3.624 43.957 1.00 90.31 166 LEU A O 1
ATOM 1221 N N . LEU A 1 167 ? -27.140 1.644 42.922 1.00 90.31 167 LEU A N 1
ATOM 1222 C CA . LEU A 1 167 ? -28.056 1.948 41.822 1.00 90.31 167 LEU A CA 1
ATOM 1223 C C . LEU A 1 167 ? -29.484 2.174 42.333 1.00 90.31 167 LEU A C 1
ATOM 1225 O O . LEU A 1 167 ? -30.115 3.153 41.943 1.00 90.31 167 LEU A O 1
ATOM 1229 N N . GLU A 1 168 ? -29.954 1.349 43.270 1.00 89.94 168 GLU A N 1
ATOM 1230 C CA . GLU A 1 168 ? -31.269 1.503 43.898 1.00 89.94 168 GLU A CA 1
ATOM 1231 C C . GLU A 1 168 ? -31.376 2.825 44.675 1.00 89.94 168 GLU A C 1
ATOM 1233 O O . GLU A 1 168 ? -32.349 3.561 44.510 1.00 89.94 168 GLU A O 1
ATOM 1238 N N . THR A 1 169 ? -30.342 3.202 45.439 1.00 91.62 169 THR A N 1
ATOM 1239 C CA . THR A 1 169 ? -30.309 4.500 46.145 1.00 91.62 169 THR A CA 1
ATOM 1240 C C . THR A 1 169 ? -30.291 5.698 45.198 1.00 91.62 169 THR A C 1
ATOM 1242 O O . THR A 1 169 ? -30.777 6.771 45.552 1.00 91.62 169 THR A O 1
ATOM 1245 N N . ALA A 1 170 ? -29.751 5.520 43.994 1.00 87.06 170 ALA A N 1
ATOM 1246 C CA . ALA A 1 170 ? -29.736 6.528 42.946 1.00 87.06 170 ALA A CA 1
ATOM 1247 C C . ALA A 1 170 ? -31.006 6.522 42.074 1.00 87.06 170 ALA A C 1
ATOM 1249 O O . ALA A 1 170 ? -31.132 7.372 41.193 1.00 87.06 170 ALA A O 1
ATOM 1250 N N . GLY A 1 171 ? -31.933 5.583 42.296 1.00 88.44 171 GLY A N 1
ATOM 1251 C CA . GLY A 1 171 ? -33.135 5.416 41.479 1.00 88.44 171 GLY A CA 1
ATOM 1252 C C . GLY A 1 171 ? -32.854 4.943 40.048 1.00 88.44 171 GLY A C 1
ATOM 1253 O O . GLY A 1 171 ? -33.631 5.248 39.147 1.00 88.44 171 GLY A O 1
ATOM 1254 N N . VAL A 1 172 ? -31.739 4.241 39.820 1.00 90.44 172 VAL A N 1
ATOM 1255 C CA . VAL A 1 172 ? -31.320 3.750 38.498 1.00 90.44 172 VAL A CA 1
ATOM 1256 C C . VAL A 1 172 ? -31.673 2.277 38.348 1.00 90.44 172 VAL A C 1
ATOM 1258 O O . VAL A 1 172 ? -31.274 1.447 39.164 1.00 90.44 172 VAL A O 1
ATOM 1261 N N . HIS A 1 173 ? -32.382 1.932 37.272 1.00 89.75 173 HIS A N 1
ATOM 1262 C CA . HIS A 1 173 ? -32.669 0.541 36.945 1.00 89.75 173 HIS A CA 1
ATOM 1263 C C . HIS A 1 173 ? -31.453 -0.138 36.311 1.00 89.75 173 HIS A C 1
ATOM 1265 O O . HIS A 1 173 ? -30.799 0.412 35.425 1.00 89.75 173 HIS A O 1
ATOM 1271 N N . ILE A 1 174 ? -31.182 -1.379 36.727 1.00 88.00 174 ILE A N 1
ATOM 1272 C CA . ILE A 1 174 ? -30.097 -2.191 36.157 1.00 88.00 174 ILE A CA 1
ATOM 1273 C C . ILE A 1 174 ? -30.259 -2.385 34.643 1.00 88.00 174 ILE A C 1
ATOM 1275 O O . ILE A 1 174 ? -29.270 -2.386 33.915 1.00 88.00 174 ILE A O 1
ATOM 1279 N N . ASP A 1 175 ? -31.501 -2.461 34.159 1.00 89.94 175 ASP A N 1
ATOM 1280 C CA . ASP A 1 175 ? -31.810 -2.595 32.735 1.00 89.94 175 ASP A CA 1
ATOM 1281 C C . ASP A 1 175 ? -31.282 -1.417 31.911 1.00 89.94 175 ASP A C 1
ATOM 1283 O O . ASP A 1 175 ? -30.894 -1.599 30.761 1.00 89.94 175 ASP A O 1
ATOM 1287 N N . ASP A 1 176 ? -31.232 -0.211 32.480 1.00 88.69 176 ASP A N 1
ATOM 1288 C CA . ASP A 1 176 ? -30.729 0.968 31.772 1.00 88.69 176 ASP A CA 1
ATOM 1289 C C . ASP A 1 176 ? -29.200 0.945 31.658 1.00 88.69 176 ASP A C 1
ATOM 1291 O O . ASP A 1 176 ? -28.653 1.331 30.627 1.00 88.69 176 ASP A O 1
ATOM 1295 N N . VAL A 1 177 ? -28.512 0.378 32.654 1.00 87.88 177 VAL A N 1
ATOM 1296 C CA . VAL A 1 177 ? -27.066 0.110 32.594 1.00 87.88 177 VAL A CA 1
ATOM 1297 C C . VAL A 1 177 ? -26.753 -0.967 31.551 1.00 87.88 177 VAL A C 1
ATOM 1299 O O . VAL A 1 177 ? -25.802 -0.834 30.785 1.00 87.88 177 VAL A O 1
ATOM 1302 N N . VAL A 1 178 ? -27.566 -2.026 31.483 1.00 90.75 178 VAL A N 1
ATOM 1303 C CA . VAL A 1 178 ? -27.412 -3.089 30.475 1.00 90.75 178 VAL A CA 1
ATOM 1304 C C . VAL A 1 178 ? -27.661 -2.549 29.063 1.00 90.75 178 VAL A C 1
ATOM 1306 O O . VAL A 1 178 ? -26.925 -2.895 28.139 1.00 90.75 178 VAL A O 1
ATOM 1309 N N . LYS A 1 179 ? -28.648 -1.662 28.883 1.00 90.44 179 LYS A N 1
ATOM 1310 C CA . LYS A 1 179 ? -28.878 -0.975 27.601 1.00 90.44 179 LYS A CA 1
ATOM 1311 C C . LYS A 1 179 ? -27.705 -0.073 27.209 1.00 90.44 179 LYS A C 1
ATOM 1313 O O . LYS A 1 179 ? -27.323 -0.104 26.045 1.00 90.44 179 LYS A O 1
ATOM 1318 N N . ASP A 1 180 ? -27.129 0.690 28.145 1.00 88.25 180 ASP A N 1
ATOM 1319 C CA . ASP A 1 180 ? -25.923 1.507 27.896 1.00 88.25 180 ASP A CA 1
ATOM 1320 C C . ASP A 1 180 ? -24.750 0.621 27.440 1.00 88.25 180 ASP A C 1
ATOM 1322 O O . ASP A 1 180 ? -24.091 0.929 26.448 1.00 88.25 180 ASP A O 1
ATOM 1326 N N . ALA A 1 181 ? -24.546 -0.534 28.087 1.00 90.25 181 ALA A N 1
ATOM 1327 C CA . ALA A 1 181 ? -23.525 -1.506 27.686 1.00 90.25 181 ALA A CA 1
ATOM 1328 C C . ALA A 1 181 ? -23.735 -2.003 26.249 1.00 90.25 181 ALA A C 1
ATOM 1330 O O . ALA A 1 181 ? -22.818 -1.936 25.436 1.00 90.25 181 ALA A O 1
ATOM 1331 N N . ALA A 1 182 ? -24.951 -2.455 25.929 1.00 91.25 182 ALA A N 1
ATOM 1332 C CA . ALA A 1 182 ? -25.284 -2.985 24.609 1.00 91.25 182 ALA A CA 1
ATOM 1333 C C . ALA A 1 182 ? -25.174 -1.923 23.502 1.00 91.25 182 ALA A C 1
ATOM 1335 O O . ALA A 1 182 ? -24.777 -2.231 22.383 1.00 91.25 182 ALA A O 1
ATOM 1336 N N . GLN A 1 183 ? -25.505 -0.662 23.799 1.00 91.00 183 GLN A N 1
ATOM 1337 C CA . GLN A 1 183 ? -25.341 0.439 22.847 1.00 91.00 183 GLN A CA 1
ATOM 1338 C C . GLN A 1 183 ? -23.869 0.729 22.556 1.00 91.00 183 GLN A C 1
ATOM 1340 O O . GLN A 1 183 ? -23.515 0.958 21.402 1.00 91.00 183 GLN A O 1
ATOM 1345 N N . ARG A 1 184 ? -23.021 0.723 23.589 1.00 89.88 184 ARG A N 1
ATOM 1346 C CA . ARG A 1 184 ? -21.576 0.944 23.452 1.00 89.88 184 ARG A CA 1
ATOM 1347 C C . ARG A 1 184 ? -20.907 -0.187 22.683 1.00 89.88 184 ARG A C 1
ATOM 1349 O O . ARG A 1 184 ? -20.139 0.106 21.779 1.00 89.88 184 ARG A O 1
ATOM 1356 N N . ASP A 1 185 ? -21.258 -1.431 22.988 1.00 92.25 185 ASP A N 1
ATOM 1357 C CA . ASP A 1 185 ? -20.804 -2.622 22.261 1.00 92.25 185 ASP A CA 1
ATOM 1358 C C . ASP A 1 185 ? -21.170 -2.533 20.772 1.00 92.25 185 ASP A C 1
ATOM 1360 O O . ASP A 1 185 ? -20.299 -2.514 19.911 1.00 92.25 185 ASP A O 1
ATOM 1364 N N . GLN A 1 186 ? -22.442 -2.256 20.468 1.00 92.44 186 GLN A N 1
ATOM 1365 C CA . GLN A 1 186 ? -22.895 -2.064 19.089 1.00 92.44 186 GLN A CA 1
ATOM 1366 C C . GLN A 1 186 ? -22.194 -0.894 18.370 1.00 92.44 186 GLN A C 1
ATOM 1368 O O . GLN A 1 186 ? -22.075 -0.893 17.143 1.00 92.44 186 GLN A O 1
ATOM 1373 N N . ALA A 1 187 ? -21.783 0.149 19.093 1.00 90.62 187 ALA A N 1
ATOM 1374 C CA . ALA A 1 187 ? -21.005 1.235 18.505 1.00 90.62 187 ALA A CA 1
ATOM 1375 C C . ALA A 1 187 ? -19.576 0.810 18.161 1.00 90.62 187 ALA A C 1
ATOM 1377 O O . ALA A 1 187 ? -19.055 1.287 17.153 1.00 90.62 187 ALA A O 1
ATOM 1378 N N . LEU A 1 188 ? -18.971 -0.073 18.960 1.00 90.88 188 LEU A N 1
ATOM 1379 C CA . LEU A 1 188 ? -17.675 -0.669 18.648 1.00 90.88 188 LEU A CA 1
ATOM 1380 C C . LEU A 1 188 ? -17.783 -1.583 17.427 1.00 90.88 188 LEU A C 1
ATOM 1382 O O . LEU A 1 188 ? -17.015 -1.385 16.493 1.00 90.88 188 LEU A O 1
ATOM 1386 N N . ASP A 1 189 ? -18.788 -2.462 17.372 1.00 93.06 189 ASP A N 1
ATOM 1387 C CA . ASP A 1 189 ? -19.015 -3.354 16.223 1.00 93.06 189 ASP A CA 1
ATOM 1388 C C . ASP A 1 189 ? -19.149 -2.565 14.911 1.00 93.06 189 ASP A C 1
ATOM 1390 O O . ASP A 1 189 ? -18.489 -2.844 13.915 1.00 93.06 189 ASP A O 1
ATOM 1394 N N . ARG A 1 190 ? -19.959 -1.497 14.913 1.00 91.81 190 ARG A N 1
ATOM 1395 C CA . ARG A 1 190 ? -20.131 -0.638 13.727 1.00 91.81 190 ARG A CA 1
ATOM 1396 C C . ARG A 1 190 ? -18.851 0.082 13.321 1.00 91.81 190 ARG A C 1
ATOM 1398 O O . ARG A 1 190 ? -18.682 0.408 12.149 1.00 91.81 190 ARG A O 1
ATOM 1405 N N . PHE A 1 191 ? -18.008 0.425 14.289 1.00 89.81 191 PHE A N 1
ATOM 1406 C CA . PHE A 1 191 ? -16.733 1.067 14.010 1.00 89.81 191 PHE A CA 1
ATOM 1407 C C . PHE A 1 191 ? -15.722 0.063 13.451 1.00 89.81 191 PHE A C 1
ATOM 1409 O O . PHE A 1 191 ? -14.989 0.409 12.531 1.00 89.81 191 PHE A O 1
ATOM 1416 N N . GLU A 1 192 ? -15.727 -1.178 13.941 1.00 92.50 192 GLU A N 1
ATOM 1417 C CA . GLU A 1 192 ? -14.952 -2.281 13.368 1.00 92.50 192 GLU A CA 1
ATOM 1418 C C . GLU A 1 192 ? -15.364 -2.552 11.916 1.00 92.50 192 GLU A C 1
ATOM 1420 O O . GLU A 1 192 ? -14.505 -2.538 11.036 1.00 92.50 192 GLU A O 1
ATOM 1425 N N . ASP A 1 193 ? -16.667 -2.679 11.644 1.00 93.69 193 ASP A N 1
ATOM 1426 C CA . ASP A 1 193 ? -17.195 -2.845 10.283 1.00 93.69 193 ASP A CA 1
ATOM 1427 C C . ASP A 1 193 ? -16.750 -1.697 9.360 1.00 93.69 193 ASP A C 1
ATOM 1429 O O . ASP A 1 193 ? -16.328 -1.919 8.224 1.00 93.69 193 ASP A O 1
ATOM 1433 N N . PHE A 1 194 ? -16.799 -0.458 9.859 1.00 89.69 194 PHE A N 1
ATOM 1434 C CA . PHE A 1 194 ? -16.339 0.718 9.123 1.00 89.69 194 PHE A CA 1
ATOM 1435 C C . PHE A 1 194 ? -14.835 0.670 8.819 1.00 89.69 194 PHE A C 1
ATOM 1437 O O . PHE A 1 194 ? -14.424 1.006 7.708 1.00 89.69 194 PHE A O 1
ATOM 1444 N N . LEU A 1 195 ? -14.002 0.265 9.782 1.00 91.50 195 LEU A N 1
ATOM 1445 C CA . LEU A 1 195 ? -12.563 0.113 9.559 1.00 91.50 195 LEU A CA 1
ATOM 1446 C C . LEU A 1 195 ? -12.263 -1.004 8.556 1.00 91.50 195 LEU A C 1
ATOM 1448 O O . LEU A 1 195 ? -11.389 -0.830 7.709 1.00 91.50 195 LEU A O 1
ATOM 1452 N N . ALA A 1 196 ? -13.001 -2.113 8.612 1.00 94.25 196 ALA A N 1
ATOM 1453 C CA . ALA A 1 196 ? -12.875 -3.201 7.650 1.00 94.25 196 ALA A CA 1
ATOM 1454 C C . ALA A 1 196 ? -13.243 -2.745 6.227 1.00 94.25 196 ALA A C 1
ATOM 1456 O O . ALA A 1 196 ? -12.506 -3.026 5.285 1.00 94.25 196 ALA A O 1
ATOM 1457 N N . GLU A 1 197 ? -14.329 -1.983 6.064 1.00 95.31 197 GLU A N 1
ATOM 1458 C CA . GLU A 1 197 ? -14.705 -1.392 4.772 1.00 95.31 197 GLU A CA 1
ATOM 1459 C C . GLU A 1 197 ? -13.625 -0.428 4.258 1.00 95.31 197 GLU A C 1
ATOM 1461 O O . GLU A 1 197 ? -13.223 -0.504 3.100 1.00 95.31 197 GLU A O 1
ATOM 1466 N N . LYS A 1 198 ? -13.091 0.435 5.131 1.00 91.44 198 LYS A N 1
ATOM 1467 C CA . LYS A 1 198 ? -12.009 1.369 4.781 1.00 91.44 198 LYS A CA 1
ATOM 1468 C C . LYS A 1 198 ? -10.722 0.666 4.370 1.00 91.44 198 LYS A C 1
ATOM 1470 O O . LYS A 1 198 ? -10.038 1.153 3.474 1.00 91.44 198 LYS A O 1
ATOM 1475 N N . LEU A 1 199 ? -10.395 -0.451 5.014 1.00 95.50 199 LEU A N 1
ATOM 1476 C CA . LEU A 1 199 ? -9.252 -1.271 4.636 1.00 95.50 199 LEU A CA 1
ATOM 1477 C C . LEU A 1 199 ? -9.445 -1.848 3.232 1.00 95.50 199 LEU A C 1
ATOM 1479 O O . LEU A 1 199 ? -8.558 -1.699 2.402 1.00 95.50 199 LEU A O 1
ATOM 1483 N N . ILE A 1 200 ? -10.615 -2.423 2.947 1.00 96.94 200 ILE A N 1
ATOM 1484 C CA . ILE A 1 200 ? -10.929 -2.975 1.622 1.00 96.94 200 ILE A CA 1
ATOM 1485 C C . ILE A 1 200 ? -10.874 -1.882 0.546 1.00 96.94 200 ILE A C 1
ATOM 1487 O O . ILE A 1 200 ? -10.297 -2.097 -0.518 1.00 96.94 200 ILE A O 1
ATOM 1491 N N . ASP A 1 201 ? -11.447 -0.704 0.815 1.00 95.69 201 ASP A N 1
ATOM 1492 C CA . ASP A 1 201 ? -11.384 0.447 -0.095 1.00 95.69 201 ASP A CA 1
ATOM 1493 C C . ASP A 1 201 ? -9.929 0.808 -0.434 1.00 95.69 201 ASP A C 1
ATOM 1495 O O . ASP A 1 201 ? -9.587 0.982 -1.606 1.00 95.69 201 ASP A O 1
ATOM 1499 N N . LEU A 1 202 ? -9.079 0.892 0.595 1.00 96.62 202 LEU A N 1
ATOM 1500 C CA . LEU A 1 202 ? -7.670 1.241 0.459 1.00 96.62 202 LEU A CA 1
ATOM 1501 C C . LEU A 1 202 ? -6.880 0.159 -0.284 1.00 96.62 202 LEU A C 1
ATOM 1503 O O . LEU A 1 202 ? -6.089 0.486 -1.163 1.00 96.62 202 LEU A O 1
ATOM 1507 N N . GLU A 1 203 ? -7.096 -1.118 0.031 1.00 97.12 203 GLU A N 1
ATOM 1508 C CA . GLU A 1 203 ? -6.470 -2.243 -0.672 1.00 97.12 203 GLU A CA 1
ATOM 1509 C C . GLU A 1 203 ? -6.806 -2.202 -2.168 1.00 97.12 203 GLU A C 1
ATOM 1511 O O . GLU A 1 203 ? -5.915 -2.286 -3.010 1.00 97.12 203 GLU A O 1
ATOM 1516 N N . VAL A 1 204 ? -8.076 -1.969 -2.513 1.00 98.12 204 VAL A N 1
ATOM 1517 C CA . VAL A 1 204 ? -8.522 -1.848 -3.908 1.00 98.12 204 VAL A CA 1
ATOM 1518 C C . VAL A 1 204 ? -7.913 -0.630 -4.607 1.00 98.12 204 VAL A C 1
ATOM 1520 O O . VAL A 1 204 ? -7.633 -0.690 -5.808 1.00 98.12 204 VAL A O 1
ATOM 1523 N N . GLU A 1 205 ? -7.758 0.495 -3.910 1.00 97.19 205 GLU A N 1
ATOM 1524 C CA . GLU A 1 205 ? -7.109 1.695 -4.446 1.00 97.19 205 GLU A CA 1
ATOM 1525 C C . GLU A 1 205 ? -5.621 1.445 -4.714 1.00 97.19 205 GLU A C 1
ATOM 1527 O O . GLU A 1 205 ? -5.166 1.630 -5.844 1.00 97.19 205 GLU A O 1
ATOM 1532 N N . ILE A 1 206 ? -4.899 0.921 -3.724 1.00 98.00 206 ILE A N 1
ATOM 1533 C CA . ILE A 1 206 ? -3.472 0.600 -3.827 1.00 98.00 206 ILE A CA 1
ATOM 1534 C C . ILE A 1 206 ? -3.217 -0.439 -4.924 1.00 98.00 206 ILE A C 1
ATOM 1536 O O . ILE A 1 206 ? -2.290 -0.276 -5.714 1.00 98.00 206 ILE A O 1
ATOM 1540 N N . ASP A 1 207 ? -4.047 -1.476 -5.043 1.00 98.25 207 ASP A N 1
ATOM 1541 C CA . ASP A 1 207 ? -3.905 -2.483 -6.100 1.00 98.25 207 ASP A CA 1
ATOM 1542 C C . ASP A 1 207 ? -4.062 -1.876 -7.501 1.00 98.25 207 ASP A C 1
ATOM 1544 O O . ASP A 1 207 ? -3.329 -2.232 -8.430 1.00 98.25 207 ASP A O 1
ATOM 1548 N N . LYS A 1 208 ? -4.984 -0.920 -7.672 1.00 98.25 208 LYS A N 1
ATOM 1549 C CA . LYS A 1 208 ? -5.141 -0.191 -8.941 1.00 98.25 208 LYS A CA 1
ATOM 1550 C C . LYS A 1 208 ? -3.932 0.685 -9.241 1.00 98.25 208 LYS A C 1
ATOM 1552 O O . LYS A 1 208 ? -3.488 0.716 -10.390 1.00 98.25 208 LYS A O 1
ATOM 1557 N N . GLU A 1 209 ? -3.419 1.399 -8.244 1.00 97.88 209 GLU A N 1
ATOM 1558 C CA . GLU A 1 209 ? -2.218 2.223 -8.391 1.00 97.88 209 GLU A CA 1
ATOM 1559 C C . GLU A 1 209 ? -1.005 1.368 -8.761 1.00 97.88 209 GLU A C 1
ATOM 1561 O O . GLU A 1 209 ? -0.298 1.682 -9.719 1.00 97.88 209 GLU A O 1
ATOM 1566 N N . ASN A 1 210 ? -0.814 0.239 -8.078 1.00 98.31 210 ASN A N 1
ATOM 1567 C CA . ASN A 1 210 ? 0.259 -0.707 -8.362 1.00 98.31 210 ASN A CA 1
ATOM 1568 C C . ASN A 1 210 ? 0.163 -1.254 -9.790 1.00 98.31 210 ASN A C 1
ATOM 1570 O O . ASN A 1 210 ? 1.147 -1.208 -10.526 1.00 98.31 210 ASN A O 1
ATOM 1574 N N . ALA A 1 211 ? -1.025 -1.679 -10.230 1.00 98.31 211 ALA A N 1
ATOM 1575 C CA . ALA A 1 211 ? -1.230 -2.150 -11.600 1.00 98.31 211 ALA A CA 1
ATOM 1576 C C . ALA A 1 211 ? -0.936 -1.058 -12.650 1.00 98.31 211 ALA A C 1
ATOM 1578 O O . ALA A 1 211 ? -0.382 -1.339 -13.716 1.00 98.31 211 ALA A O 1
ATOM 1579 N N . ALA A 1 212 ? -1.281 0.202 -12.362 1.00 98.12 212 ALA A N 1
ATOM 1580 C CA . ALA A 1 212 ? -0.965 1.326 -13.241 1.00 98.12 212 ALA A CA 1
ATOM 1581 C C . ALA A 1 212 ? 0.548 1.607 -13.304 1.00 98.12 212 ALA A C 1
ATOM 1583 O O . ALA A 1 212 ? 1.080 1.867 -14.388 1.00 98.12 212 ALA A O 1
ATOM 1584 N N . LEU A 1 213 ? 1.245 1.522 -12.167 1.00 98.44 213 LEU A N 1
ATOM 1585 C CA . LEU A 1 213 ? 2.700 1.665 -12.096 1.00 98.44 213 LEU A CA 1
ATOM 1586 C C . LEU A 1 213 ? 3.414 0.551 -12.869 1.00 98.44 213 LEU A C 1
ATOM 1588 O O . LEU A 1 213 ? 4.320 0.842 -13.650 1.00 98.44 213 LEU A O 1
ATOM 1592 N N . GLU A 1 214 ? 2.986 -0.702 -12.711 1.00 98.25 214 GLU A N 1
ATOM 1593 C CA . GLU A 1 214 ? 3.527 -1.845 -13.455 1.00 98.25 214 GLU A CA 1
ATOM 1594 C C . GLU A 1 214 ? 3.376 -1.652 -14.971 1.00 98.25 214 GLU A C 1
ATOM 1596 O O . GLU A 1 214 ? 4.351 -1.793 -15.714 1.00 98.25 214 GLU A O 1
ATOM 1601 N N . ALA A 1 215 ? 2.198 -1.224 -15.433 1.00 98.44 215 ALA A N 1
ATOM 1602 C CA . ALA A 1 215 ? 1.957 -0.955 -16.849 1.00 98.44 215 ALA A CA 1
ATOM 1603 C C . ALA A 1 215 ? 2.855 0.168 -17.408 1.00 98.44 215 ALA A C 1
ATOM 1605 O O . ALA A 1 215 ? 3.348 0.076 -18.540 1.00 98.44 215 ALA A O 1
ATOM 1606 N N . GLU A 1 216 ? 3.103 1.231 -16.636 1.00 98.44 216 GLU A N 1
ATOM 1607 C CA . GLU A 1 216 ? 4.005 2.307 -17.065 1.00 98.44 216 GLU A CA 1
ATOM 1608 C C . GLU A 1 216 ? 5.470 1.846 -17.081 1.00 98.44 216 GLU A C 1
ATOM 1610 O O . GLU A 1 216 ? 6.208 2.173 -18.017 1.00 98.44 216 GLU A O 1
ATOM 1615 N N . ILE A 1 217 ? 5.890 1.022 -16.115 1.00 98.50 217 ILE A N 1
ATOM 1616 C CA . ILE A 1 217 ? 7.220 0.396 -16.111 1.00 98.50 217 ILE A CA 1
ATOM 1617 C C . ILE A 1 217 ? 7.416 -0.440 -17.379 1.00 98.50 217 ILE A C 1
ATOM 1619 O O . ILE A 1 217 ? 8.409 -0.254 -18.090 1.00 98.50 217 ILE A O 1
ATOM 1623 N N . GLU A 1 218 ? 6.468 -1.317 -17.712 1.00 98.56 218 GLU A N 1
ATOM 1624 C CA . GLU A 1 218 ? 6.528 -2.143 -18.923 1.00 98.56 218 GLU A CA 1
ATOM 1625 C C . GLU A 1 218 ? 6.624 -1.287 -20.190 1.00 98.56 218 GLU A C 1
ATOM 1627 O O . GLU A 1 218 ? 7.458 -1.538 -21.071 1.00 98.56 218 GLU A O 1
ATOM 1632 N N . ARG A 1 219 ? 5.831 -0.213 -20.265 1.00 98.62 219 ARG A N 1
ATOM 1633 C CA . ARG A 1 219 ? 5.857 0.730 -21.386 1.00 98.62 219 ARG A CA 1
ATOM 1634 C C . ARG A 1 219 ? 7.216 1.413 -21.534 1.00 98.62 219 ARG A C 1
ATOM 1636 O O . ARG A 1 219 ? 7.718 1.558 -22.656 1.00 98.62 219 ARG A O 1
ATOM 1643 N N . LEU A 1 220 ? 7.815 1.851 -20.429 1.00 98.50 220 LEU A N 1
ATOM 1644 C CA . LEU A 1 220 ? 9.134 2.479 -20.429 1.00 98.50 220 LEU A CA 1
ATOM 1645 C C . LEU A 1 220 ? 10.223 1.489 -20.841 1.00 98.50 220 LEU A C 1
ATOM 1647 O O . LEU A 1 220 ? 11.072 1.844 -21.663 1.00 98.50 220 LEU A O 1
ATOM 1651 N N . ILE A 1 221 ? 10.175 0.251 -20.344 1.00 98.50 221 ILE A N 1
ATOM 1652 C CA . ILE A 1 221 ? 11.102 -0.817 -20.736 1.00 98.50 221 ILE A CA 1
ATOM 1653 C C . ILE A 1 221 ? 11.018 -1.058 -22.245 1.00 98.50 221 ILE A C 1
ATOM 1655 O O . ILE A 1 221 ? 12.043 -0.970 -22.925 1.00 98.50 221 ILE A O 1
ATOM 1659 N N . ALA A 1 222 ? 9.814 -1.265 -22.785 1.00 98.56 222 ALA A N 1
ATOM 1660 C CA . ALA A 1 222 ? 9.609 -1.495 -24.214 1.00 98.56 222 ALA A CA 1
ATOM 1661 C C . ALA A 1 222 ? 10.135 -0.324 -25.063 1.00 98.56 222 ALA A C 1
ATOM 1663 O O . ALA A 1 222 ? 10.873 -0.521 -26.032 1.00 98.56 222 ALA A O 1
ATOM 1664 N N . ARG A 1 223 ? 9.838 0.921 -24.662 1.00 98.56 223 ARG A N 1
ATOM 1665 C CA . ARG A 1 223 ? 10.348 2.124 -25.341 1.00 98.56 223 ARG A CA 1
ATOM 1666 C C . ARG A 1 223 ? 11.877 2.171 -25.338 1.00 98.56 223 ARG A C 1
ATOM 1668 O O . ARG A 1 223 ? 12.485 2.504 -26.357 1.00 98.56 223 ARG A O 1
ATOM 1675 N N . LYS A 1 224 ? 12.512 1.875 -24.202 1.00 98.56 224 LYS A N 1
ATOM 1676 C CA . LYS A 1 224 ? 13.975 1.925 -24.067 1.00 98.56 224 LYS A CA 1
ATOM 1677 C C . LYS A 1 224 ? 14.663 0.786 -24.813 1.00 98.56 224 LYS A C 1
ATOM 1679 O O . LYS A 1 224 ? 15.718 1.020 -25.398 1.00 98.56 224 LYS A O 1
ATOM 1684 N N . GLN A 1 225 ? 14.065 -0.400 -24.859 1.00 98.56 225 GLN A N 1
ATOM 1685 C CA . GLN A 1 225 ? 14.549 -1.515 -25.677 1.00 98.56 225 GLN A CA 1
ATOM 1686 C C . GLN A 1 225 ? 14.506 -1.165 -27.168 1.00 98.56 225 GLN A C 1
ATOM 1688 O O . GLN A 1 225 ? 15.546 -1.211 -27.823 1.00 98.56 225 GLN A O 1
ATOM 1693 N N . ALA A 1 226 ? 13.373 -0.664 -27.672 1.00 98.56 226 ALA A N 1
ATOM 1694 C CA . ALA A 1 226 ? 13.260 -0.208 -29.059 1.00 98.56 226 ALA A CA 1
ATOM 1695 C C . ALA A 1 226 ? 14.278 0.899 -29.400 1.00 98.56 226 ALA A C 1
ATOM 1697 O O . ALA A 1 226 ? 14.883 0.905 -30.474 1.00 98.56 226 ALA A O 1
ATOM 1698 N N . GLN A 1 227 ? 14.526 1.829 -28.470 1.00 98.44 227 GLN A N 1
ATOM 1699 C CA . GLN A 1 227 ? 15.551 2.861 -28.646 1.00 98.44 227 GLN A CA 1
ATOM 1700 C C . GLN A 1 227 ? 16.965 2.265 -28.759 1.00 98.44 227 GLN A C 1
ATOM 1702 O O . GLN A 1 227 ? 17.763 2.736 -29.573 1.00 98.44 227 GLN A O 1
ATOM 1707 N N . ARG A 1 228 ? 17.291 1.240 -27.961 1.00 98.50 228 ARG A N 1
ATOM 1708 C CA . ARG A 1 228 ? 18.580 0.538 -28.040 1.00 98.50 228 ARG A CA 1
ATOM 1709 C C . ARG A 1 228 ? 18.747 -0.179 -29.371 1.00 98.50 228 ARG A C 1
ATOM 1711 O O . ARG A 1 228 ? 19.766 0.030 -30.022 1.00 98.50 228 ARG A O 1
ATOM 1718 N N . GLU A 1 229 ? 17.743 -0.930 -29.806 1.00 98.44 229 GLU A N 1
ATOM 1719 C CA . GLU A 1 229 ? 17.763 -1.636 -31.093 1.00 98.44 229 GLU A CA 1
ATOM 1720 C C . GLU A 1 229 ? 17.955 -0.665 -32.265 1.00 98.44 229 GLU A C 1
ATOM 1722 O O . GLU A 1 229 ? 18.808 -0.875 -33.129 1.00 98.44 229 GLU A O 1
ATOM 1727 N N . ALA A 1 230 ? 17.243 0.467 -32.258 1.00 98.38 230 ALA A N 1
ATOM 1728 C CA . ALA A 1 230 ? 17.409 1.505 -33.271 1.00 98.38 230 ALA A CA 1
ATOM 1729 C C . ALA A 1 230 ? 18.825 2.110 -33.269 1.00 98.38 230 ALA A C 1
ATOM 1731 O O . ALA A 1 230 ? 19.388 2.402 -34.329 1.00 98.38 230 ALA A O 1
ATOM 1732 N N . ASN A 1 231 ? 19.422 2.309 -32.092 1.00 98.50 231 ASN A N 1
ATOM 1733 C CA . ASN A 1 231 ? 20.792 2.804 -31.974 1.00 98.50 231 ASN A CA 1
ATOM 1734 C C . ASN A 1 231 ? 21.812 1.775 -32.477 1.00 98.50 231 ASN A C 1
ATOM 1736 O O . ASN A 1 231 ? 22.730 2.135 -33.218 1.00 98.50 231 ASN A O 1
ATOM 1740 N N . GLU A 1 232 ? 21.636 0.503 -32.130 1.00 98.38 232 GLU A N 1
ATOM 1741 C CA . GLU A 1 232 ? 22.475 -0.594 -32.613 1.00 98.38 232 GLU A CA 1
ATOM 1742 C C . GLU A 1 232 ? 22.401 -0.702 -34.141 1.00 98.38 232 GLU A C 1
ATOM 1744 O O . GLU A 1 232 ? 23.441 -0.738 -34.802 1.00 98.38 232 GLU A O 1
ATOM 1749 N N . ALA A 1 233 ? 21.202 -0.620 -34.725 1.00 98.44 233 ALA A N 1
ATOM 1750 C CA . ALA A 1 233 ? 21.009 -0.608 -36.173 1.00 98.44 233 ALA A CA 1
ATOM 1751 C C . ALA A 1 233 ? 21.739 0.564 -36.856 1.00 98.44 233 ALA A C 1
ATOM 1753 O O . ALA A 1 233 ? 22.421 0.363 -37.864 1.00 98.44 233 ALA A O 1
ATOM 1754 N N . LYS A 1 234 ? 21.680 1.778 -36.287 1.00 98.38 234 LYS A N 1
ATOM 1755 C CA . LYS A 1 234 ? 22.424 2.948 -36.798 1.00 98.38 234 LYS A CA 1
ATOM 1756 C C . LYS A 1 234 ? 23.935 2.717 -36.782 1.00 98.38 234 LYS A C 1
ATOM 1758 O O . LYS A 1 234 ? 24.614 3.023 -37.764 1.00 98.38 234 LYS A O 1
ATOM 1763 N N . VAL A 1 235 ? 24.467 2.168 -35.688 1.00 98.44 235 VAL A N 1
ATOM 1764 C CA . VAL A 1 235 ? 25.899 1.849 -35.574 1.00 98.44 235 VAL A CA 1
ATOM 1765 C C . VAL A 1 235 ? 26.298 0.804 -36.613 1.00 98.44 235 VAL A C 1
ATOM 1767 O O . VAL A 1 235 ? 27.313 0.977 -37.290 1.00 98.44 235 VAL A O 1
ATOM 1770 N N . GLN A 1 236 ? 25.501 -0.251 -36.791 1.00 98.31 236 GLN A N 1
ATOM 1771 C CA . GLN A 1 236 ? 25.780 -1.280 -37.794 1.00 98.31 236 GLN A CA 1
ATOM 1772 C C . GLN A 1 236 ? 25.726 -0.725 -39.220 1.00 98.31 236 GLN A C 1
ATOM 1774 O O . GLN A 1 236 ? 26.642 -0.980 -40.001 1.00 98.31 236 GLN A O 1
ATOM 1779 N N . ALA A 1 237 ? 24.740 0.114 -39.543 1.00 98.19 237 ALA A N 1
ATOM 1780 C CA . ALA A 1 237 ? 24.663 0.782 -40.841 1.00 98.19 237 ALA A CA 1
ATOM 1781 C C . ALA A 1 237 ? 25.934 1.600 -41.133 1.00 98.19 237 ALA A C 1
ATOM 1783 O O . ALA A 1 237 ? 26.525 1.475 -42.208 1.00 98.19 237 ALA A O 1
ATOM 1784 N N . LYS A 1 238 ? 26.427 2.367 -40.150 1.00 98.06 238 LYS A N 1
ATOM 1785 C CA . LYS A 1 238 ? 27.678 3.131 -40.287 1.00 98.06 238 LYS A CA 1
ATOM 1786 C C . LYS A 1 238 ? 28.922 2.253 -40.397 1.00 98.06 238 LYS A C 1
ATOM 1788 O O . LYS A 1 238 ? 29.840 2.595 -41.143 1.00 98.06 238 LYS A O 1
ATOM 1793 N N . ARG A 1 239 ? 28.962 1.101 -39.722 1.00 97.38 239 ARG A N 1
ATOM 1794 C CA . ARG A 1 239 ? 30.045 0.115 -39.887 1.00 97.38 239 ARG A CA 1
ATOM 1795 C C . ARG A 1 239 ? 30.076 -0.456 -41.303 1.00 97.38 239 ARG A C 1
ATOM 1797 O O . ARG A 1 239 ? 31.155 -0.536 -41.891 1.00 97.38 239 ARG A O 1
ATOM 1804 N N . VAL A 1 240 ? 28.916 -0.799 -41.863 1.00 98.19 240 VAL A N 1
ATOM 1805 C CA . VAL A 1 240 ? 28.794 -1.285 -43.247 1.00 98.19 240 VAL A CA 1
ATOM 1806 C C . VAL A 1 240 ? 29.225 -0.207 -44.245 1.00 98.19 240 VAL A C 1
ATOM 1808 O O . VAL A 1 240 ? 30.016 -0.490 -45.147 1.00 98.19 240 VAL A O 1
ATOM 1811 N N . GLU A 1 241 ? 28.784 1.038 -44.054 1.00 97.62 241 GLU A N 1
ATOM 1812 C CA . GLU A 1 241 ? 29.182 2.186 -44.881 1.00 97.62 241 GLU A CA 1
ATOM 1813 C C . GLU A 1 241 ? 30.707 2.388 -44.874 1.00 97.62 241 GLU A C 1
ATOM 1815 O O . GLU A 1 241 ? 31.340 2.454 -45.932 1.00 97.62 241 GLU A O 1
ATOM 1820 N N . LEU A 1 242 ? 31.326 2.386 -43.689 1.00 97.31 242 LEU A N 1
ATOM 1821 C CA . LEU A 1 242 ? 32.776 2.507 -43.542 1.00 97.31 242 LEU A CA 1
ATOM 1822 C C . LEU A 1 242 ? 33.522 1.333 -44.188 1.00 97.31 242 LEU A C 1
ATOM 1824 O O . LEU A 1 242 ? 34.551 1.532 -44.837 1.00 97.31 242 LEU A O 1
ATOM 1828 N N . ALA A 1 243 ? 33.024 0.106 -44.025 1.00 97.06 243 ALA A N 1
ATOM 1829 C CA . ALA A 1 243 ? 33.613 -1.073 -44.648 1.00 97.06 243 ALA A CA 1
ATOM 1830 C C . ALA A 1 243 ? 33.576 -0.973 -46.181 1.00 97.06 243 ALA A C 1
ATOM 1832 O O . ALA A 1 243 ? 34.583 -1.261 -46.835 1.00 97.06 243 ALA A O 1
ATOM 1833 N N . ARG A 1 244 ? 32.458 -0.504 -46.751 1.00 97.00 244 ARG A N 1
ATOM 1834 C CA . ARG A 1 244 ? 32.317 -0.248 -48.190 1.00 97.00 244 ARG A CA 1
ATOM 1835 C C . ARG A 1 244 ? 33.305 0.815 -48.661 1.00 97.00 244 ARG A C 1
ATOM 1837 O O . ARG A 1 244 ? 34.046 0.567 -49.610 1.00 97.00 244 ARG A O 1
ATOM 1844 N N . PHE A 1 245 ? 33.379 1.952 -47.970 1.00 96.56 245 PHE A N 1
ATOM 1845 C CA . PHE A 1 245 ? 34.319 3.020 -48.313 1.00 96.56 245 PHE A CA 1
ATOM 1846 C C . PHE A 1 245 ? 35.773 2.539 -48.271 1.00 96.56 245 PHE A C 1
ATOM 1848 O O . PHE A 1 245 ? 36.524 2.775 -49.210 1.00 96.56 245 PHE A O 1
ATOM 1855 N N . ARG A 1 246 ? 36.169 1.781 -47.241 1.00 95.94 246 ARG A N 1
ATOM 1856 C CA . ARG A 1 246 ? 37.525 1.211 -47.139 1.00 95.94 246 ARG A CA 1
ATOM 1857 C C . ARG A 1 246 ? 37.872 0.283 -48.305 1.00 95.94 246 ARG A C 1
ATOM 1859 O O . ARG A 1 246 ? 39.039 0.198 -48.670 1.00 95.94 246 ARG A O 1
ATOM 1866 N N . ARG A 1 247 ? 36.903 -0.432 -48.886 1.00 95.56 247 ARG A N 1
ATOM 1867 C CA . ARG A 1 247 ? 37.138 -1.252 -50.090 1.00 95.56 247 ARG A CA 1
ATOM 1868 C C . ARG A 1 247 ? 37.409 -0.376 -51.311 1.00 95.56 247 ARG A C 1
ATOM 1870 O O . ARG A 1 247 ? 38.413 -0.590 -51.979 1.00 95.56 247 ARG A O 1
ATOM 1877 N N . VAL A 1 248 ? 36.561 0.629 -51.544 1.00 94.50 248 VAL A N 1
ATOM 1878 C CA . VAL A 1 248 ? 36.728 1.589 -52.652 1.00 94.50 248 VAL A CA 1
ATOM 1879 C C . VAL A 1 248 ? 38.055 2.335 -52.525 1.00 94.50 248 VAL A C 1
ATOM 1881 O O . VAL A 1 248 ? 38.823 2.388 -53.478 1.00 94.50 248 VAL A O 1
ATOM 1884 N N . LYS A 1 249 ? 38.362 2.831 -51.322 1.00 94.88 249 LYS A N 1
ATOM 1885 C CA . LYS A 1 249 ? 39.604 3.540 -51.020 1.00 94.88 249 LYS A CA 1
ATOM 1886 C C . LYS A 1 249 ? 40.838 2.708 -51.385 1.00 94.88 249 LYS A C 1
ATOM 1888 O O . LYS A 1 249 ? 41.695 3.214 -52.092 1.00 94.88 249 LYS A O 1
ATOM 1893 N N . ARG A 1 250 ? 40.906 1.433 -50.979 1.00 92.81 250 ARG A N 1
ATOM 1894 C CA . ARG A 1 250 ? 42.056 0.564 -51.300 1.00 92.81 250 ARG A CA 1
ATOM 1895 C C . ARG A 1 250 ? 42.216 0.308 -52.798 1.00 92.81 250 ARG A C 1
ATOM 1897 O O . ARG A 1 250 ? 43.340 0.238 -53.281 1.00 92.81 250 ARG A O 1
ATOM 1904 N N . ALA A 1 251 ? 41.109 0.144 -53.526 1.00 92.69 251 ALA A N 1
ATOM 1905 C CA . ALA A 1 251 ? 41.157 -0.033 -54.976 1.00 92.69 251 ALA A CA 1
ATOM 1906 C C . ALA A 1 251 ? 41.727 1.216 -55.667 1.00 92.69 251 ALA A C 1
ATOM 1908 O O . ALA A 1 251 ? 42.566 1.099 -56.559 1.00 92.69 251 ALA A O 1
ATOM 1909 N N . GLU A 1 252 ? 41.328 2.404 -55.207 1.00 92.69 252 GLU A N 1
ATOM 1910 C CA . GLU A 1 252 ? 41.856 3.664 -55.728 1.00 92.69 252 GLU A CA 1
ATOM 1911 C C . GLU A 1 252 ? 43.312 3.901 -55.305 1.00 92.69 252 GLU A C 1
ATOM 1913 O O . GLU A 1 252 ? 44.128 4.260 -56.143 1.00 92.69 252 GLU A O 1
ATOM 1918 N N . GLU A 1 253 ? 43.687 3.623 -54.051 1.00 91.38 253 GLU A N 1
ATOM 1919 C CA . GLU A 1 253 ? 45.087 3.679 -53.598 1.00 91.38 253 GLU A CA 1
ATOM 1920 C C . GLU A 1 253 ? 45.979 2.763 -54.442 1.00 91.38 253 GLU A C 1
ATOM 1922 O O . GLU A 1 253 ? 47.056 3.175 -54.866 1.00 91.38 253 GLU A O 1
ATOM 1927 N N . ARG A 1 254 ? 45.510 1.553 -54.775 1.00 91.19 254 ARG A N 1
ATOM 1928 C CA . ARG A 1 254 ? 46.242 0.649 -55.668 1.00 91.19 254 ARG A CA 1
ATOM 1929 C C . ARG A 1 254 ? 46.404 1.236 -57.068 1.00 91.19 254 ARG A C 1
ATOM 1931 O O . ARG A 1 254 ? 47.504 1.217 -57.611 1.00 91.19 254 ARG A O 1
ATOM 1938 N N . ARG A 1 255 ? 45.328 1.784 -57.634 1.00 92.88 255 ARG A N 1
ATOM 1939 C CA . ARG A 1 255 ? 45.358 2.431 -58.950 1.00 92.88 255 ARG A CA 1
ATOM 1940 C C . ARG A 1 255 ? 46.333 3.609 -58.975 1.00 92.88 255 ARG A C 1
ATOM 1942 O O . ARG A 1 255 ? 47.121 3.723 -59.909 1.00 92.88 255 ARG A O 1
ATOM 1949 N N . LEU A 1 256 ? 46.285 4.476 -57.965 1.00 91.06 256 LEU A N 1
ATOM 1950 C CA . LEU A 1 256 ? 47.190 5.618 -57.838 1.00 91.06 256 LEU A CA 1
ATOM 1951 C C . LEU A 1 256 ? 48.638 5.155 -57.687 1.00 91.06 256 LEU A C 1
ATOM 1953 O O . LEU A 1 256 ? 49.513 5.693 -58.360 1.00 91.06 256 LEU A O 1
ATOM 1957 N N . PHE A 1 257 ? 48.881 4.127 -56.871 1.00 89.62 257 PHE A N 1
ATOM 1958 C CA . PHE A 1 257 ? 50.200 3.523 -56.731 1.00 89.62 257 PHE A CA 1
ATOM 1959 C C . PHE A 1 257 ? 50.741 3.053 -58.088 1.00 89.62 257 PHE A C 1
ATOM 1961 O O . PHE A 1 257 ? 51.839 3.449 -58.475 1.00 89.62 257 PHE A O 1
ATOM 1968 N N . ASP A 1 258 ? 49.961 2.275 -58.842 1.00 87.94 258 ASP A N 1
ATOM 1969 C CA . ASP A 1 258 ? 50.389 1.737 -60.138 1.00 87.94 258 ASP A CA 1
ATOM 1970 C C . ASP A 1 258 ? 50.685 2.851 -61.1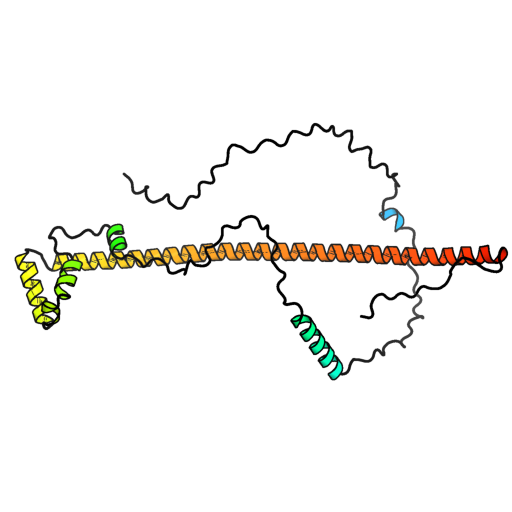62 1.00 87.94 258 ASP A C 1
ATOM 1972 O O . ASP A 1 258 ? 51.638 2.746 -61.930 1.00 87.94 258 ASP A O 1
ATOM 1976 N N . VAL A 1 259 ? 49.922 3.952 -61.149 1.00 91.44 259 VAL A N 1
ATOM 1977 C CA . VAL A 1 259 ? 50.168 5.112 -62.025 1.00 91.44 259 VAL A CA 1
ATOM 1978 C C . VAL A 1 259 ? 51.430 5.877 -61.618 1.00 91.44 259 VAL A C 1
ATOM 1980 O O . VAL A 1 259 ? 52.243 6.221 -62.475 1.00 91.44 259 VAL A O 1
ATOM 1983 N N . VAL A 1 260 ? 51.614 6.152 -60.325 1.00 90.81 260 VAL A N 1
ATOM 1984 C CA . VAL A 1 260 ? 52.760 6.928 -59.819 1.00 90.81 260 VAL A CA 1
ATOM 1985 C C . VAL A 1 260 ? 54.078 6.165 -59.981 1.00 90.81 260 VAL A C 1
ATOM 1987 O O . VAL A 1 260 ? 55.108 6.789 -60.230 1.00 90.81 260 VAL A O 1
ATOM 1990 N N . ALA A 1 261 ? 54.045 4.829 -59.953 1.00 85.88 261 ALA A N 1
ATOM 1991 C CA . ALA A 1 261 ? 55.219 3.977 -60.149 1.00 85.88 261 ALA A CA 1
ATOM 1992 C C . ALA A 1 261 ? 55.955 4.213 -61.486 1.00 85.88 261 ALA A C 1
ATOM 1994 O O . ALA A 1 261 ? 57.143 3.920 -61.590 1.00 85.88 261 ALA A O 1
ATOM 1995 N N . TYR A 1 262 ? 55.288 4.768 -62.504 1.00 83.25 262 TYR A N 1
ATOM 1996 C CA . TYR A 1 262 ? 55.937 5.146 -63.767 1.00 83.25 262 TYR A CA 1
ATOM 1997 C C . TYR A 1 262 ? 56.750 6.445 -63.681 1.00 83.25 262 TYR A C 1
ATOM 1999 O O . TYR A 1 262 ? 57.609 6.682 -64.530 1.00 83.25 262 TYR A O 1
ATOM 2007 N N . PHE A 1 263 ? 56.475 7.294 -62.690 1.00 86.69 263 PHE A N 1
ATOM 2008 C CA . PHE A 1 263 ? 57.047 8.636 -62.577 1.00 86.69 263 PHE A CA 1
ATOM 2009 C C . PHE A 1 263 ? 58.094 8.757 -61.465 1.00 86.69 263 PHE A C 1
ATOM 2011 O O . PHE A 1 263 ? 58.944 9.644 -61.545 1.00 86.69 263 PHE A O 1
ATOM 2018 N N . THR A 1 264 ? 58.069 7.890 -60.445 1.00 82.94 264 THR A N 1
ATOM 2019 C CA . THR A 1 264 ? 59.016 7.938 -59.319 1.00 82.94 264 THR A CA 1
ATOM 2020 C C . THR A 1 264 ? 59.433 6.542 -58.846 1.00 82.94 264 THR A C 1
ATOM 2022 O O . THR A 1 264 ? 58.634 5.610 -58.829 1.00 82.94 264 THR A O 1
ATOM 2025 N N . ALA A 1 265 ? 60.700 6.394 -58.433 1.00 70.75 265 ALA A N 1
ATOM 2026 C CA . ALA A 1 265 ? 61.222 5.140 -57.873 1.00 70.75 265 ALA A CA 1
ATOM 2027 C C . ALA A 1 265 ? 60.765 4.895 -56.418 1.00 70.75 265 ALA A C 1
ATOM 2029 O O . ALA A 1 265 ? 60.634 3.748 -55.999 1.00 70.75 265 ALA A O 1
ATOM 2030 N N . GLU A 1 266 ? 60.493 5.965 -55.664 1.00 74.75 266 GLU A N 1
ATOM 2031 C CA . GLU A 1 266 ? 59.862 5.925 -54.341 1.00 74.75 266 GLU A CA 1
ATOM 2032 C C . GLU A 1 266 ? 58.405 6.380 -54.481 1.00 74.75 266 GLU A C 1
ATOM 2034 O O . GLU A 1 266 ? 58.136 7.504 -54.919 1.00 74.75 266 GLU A O 1
ATOM 2039 N N . ASN A 1 267 ? 57.456 5.494 -54.169 1.00 71.88 267 ASN A N 1
ATOM 2040 C CA . ASN A 1 267 ? 56.031 5.775 -54.311 1.00 71.88 267 ASN A CA 1
ATOM 2041 C C . ASN A 1 267 ? 55.442 6.244 -52.969 1.00 71.88 267 ASN A C 1
ATOM 2043 O O . ASN A 1 267 ? 55.488 5.479 -52.007 1.00 71.88 267 ASN A O 1
ATOM 2047 N N . PRO A 1 268 ? 54.878 7.462 -52.884 1.00 76.06 268 PRO A N 1
ATOM 2048 C CA . PRO A 1 268 ? 54.317 8.000 -51.645 1.00 76.06 268 PRO A CA 1
ATOM 2049 C C . PRO A 1 268 ? 52.943 7.416 -51.266 1.00 76.06 268 PRO A C 1
ATOM 2051 O O . PRO A 1 268 ? 52.385 7.814 -50.247 1.00 76.06 268 PRO A O 1
ATOM 2054 N N . VAL A 1 269 ? 52.354 6.533 -52.083 1.00 72.88 269 VAL A N 1
ATOM 2055 C CA . VAL A 1 269 ? 51.044 5.924 -51.801 1.00 72.88 269 VAL A CA 1
ATOM 2056 C C . VAL A 1 269 ? 51.213 4.625 -51.012 1.00 72.88 269 VAL A C 1
ATOM 2058 O O . VAL A 1 269 ? 51.758 3.642 -51.512 1.00 72.88 269 VAL A O 1
ATOM 2061 N N . ASP A 1 270 ? 50.681 4.592 -49.792 1.00 71.81 270 ASP A N 1
ATOM 2062 C CA . ASP A 1 270 ? 50.695 3.401 -48.943 1.00 71.81 270 ASP A CA 1
ATOM 2063 C C . ASP A 1 270 ? 49.603 2.400 -49.367 1.00 71.81 270 ASP A C 1
ATOM 2065 O O . ASP A 1 270 ? 48.411 2.645 -49.190 1.00 71.81 270 ASP A O 1
ATOM 2069 N N . VAL A 1 271 ? 49.996 1.232 -49.891 1.00 72.62 271 VAL A N 1
ATOM 2070 C CA . VAL A 1 271 ? 49.071 0.129 -50.262 1.00 72.62 271 VAL A CA 1
ATOM 2071 C C . VAL A 1 271 ? 49.001 -0.953 -49.169 1.00 72.62 271 VAL A C 1
ATOM 2073 O O . VAL A 1 271 ? 48.413 -2.023 -49.344 1.00 72.62 271 VAL A O 1
ATOM 2076 N N . THR A 1 272 ? 49.618 -0.711 -48.014 1.00 62.78 272 THR A N 1
ATOM 2077 C CA . THR A 1 272 ? 49.710 -1.682 -46.922 1.00 62.78 272 THR A CA 1
ATOM 2078 C C . THR A 1 272 ? 48.333 -1.901 -46.281 1.00 62.78 272 THR A C 1
ATOM 2080 O O . THR A 1 272 ? 47.691 -0.943 -45.839 1.00 62.78 272 THR A O 1
ATOM 2083 N N . PRO A 1 273 ? 47.838 -3.149 -46.174 1.00 56.06 273 PRO A N 1
ATOM 2084 C CA . PRO A 1 273 ? 46.572 -3.411 -45.507 1.00 56.06 273 PRO A CA 1
ATOM 2085 C C . PRO A 1 273 ? 46.726 -3.132 -44.007 1.00 56.06 273 PRO A C 1
ATOM 2087 O O . PRO A 1 273 ? 47.341 -3.908 -43.282 1.00 56.06 273 PRO A O 1
ATOM 2090 N N . VAL A 1 274 ? 46.150 -2.030 -43.520 1.00 52.06 274 VAL A N 1
ATOM 2091 C CA . VAL A 1 274 ? 46.032 -1.778 -42.076 1.00 52.06 274 VAL A CA 1
ATOM 2092 C C . VAL A 1 274 ? 45.114 -2.845 -41.473 1.00 52.06 274 VAL A C 1
ATOM 2094 O O . VAL A 1 274 ? 43.886 -2.725 -41.517 1.00 52.06 274 VAL A O 1
ATOM 2097 N N . GLN A 1 275 ? 45.715 -3.898 -40.914 1.00 49.00 275 GLN A N 1
ATOM 2098 C CA . GLN A 1 275 ? 45.103 -4.693 -39.858 1.00 49.00 275 GLN A CA 1
ATOM 2099 C C . GLN A 1 275 ? 44.960 -3.792 -38.628 1.00 49.00 275 GLN A C 1
ATOM 2101 O O . GLN A 1 275 ? 45.946 -3.371 -38.026 1.00 49.00 275 GLN A O 1
ATOM 2106 N N . ARG A 1 276 ? 43.721 -3.482 -38.259 1.00 43.09 276 ARG A N 1
ATOM 2107 C CA . ARG A 1 276 ? 43.371 -3.112 -36.888 1.00 43.09 276 ARG A CA 1
ATOM 2108 C C . ARG A 1 276 ? 42.062 -3.799 -36.552 1.00 43.09 276 ARG A C 1
ATOM 2110 O O . ARG A 1 276 ? 40.999 -3.294 -36.909 1.00 43.09 276 ARG A O 1
ATOM 2117 N N . ASP A 1 277 ? 42.188 -4.939 -35.887 1.00 42.59 277 ASP A N 1
ATOM 2118 C CA . ASP A 1 277 ? 41.182 -5.413 -34.946 1.00 42.59 277 ASP A CA 1
ATOM 2119 C C . ASP A 1 277 ? 41.215 -4.492 -33.721 1.00 42.59 277 ASP A C 1
ATOM 2121 O O . ASP A 1 277 ? 42.271 -4.348 -33.098 1.00 42.59 277 ASP A O 1
ATOM 2125 N N . PRO A 1 278 ? 40.108 -3.834 -33.357 1.00 46.41 278 PRO A N 1
ATOM 2126 C CA . PRO A 1 278 ? 39.966 -3.217 -32.056 1.00 46.41 278 PRO A CA 1
ATOM 2127 C C . PRO A 1 278 ? 39.151 -4.169 -31.171 1.00 46.41 278 PRO A C 1
ATOM 2129 O O . PRO A 1 278 ? 37.923 -4.103 -31.181 1.00 46.41 278 PRO A O 1
ATOM 2132 N N . GLY A 1 279 ? 39.812 -5.067 -30.431 1.00 39.97 279 GLY A N 1
ATOM 2133 C CA . GLY A 1 279 ? 39.092 -5.916 -29.474 1.00 39.97 279 GLY A CA 1
ATOM 2134 C C . GLY A 1 279 ? 39.800 -7.171 -28.965 1.00 39.97 279 GLY A C 1
ATOM 2135 O O . GLY A 1 279 ? 39.165 -8.215 -28.916 1.00 39.97 279 GLY A O 1
ATOM 2136 N N . SER A 1 280 ? 41.072 -7.084 -28.567 1.00 41.69 280 SER A N 1
ATOM 2137 C CA . SER A 1 280 ? 41.635 -8.020 -27.580 1.00 41.69 280 SER A CA 1
ATOM 2138 C C . SER A 1 280 ? 41.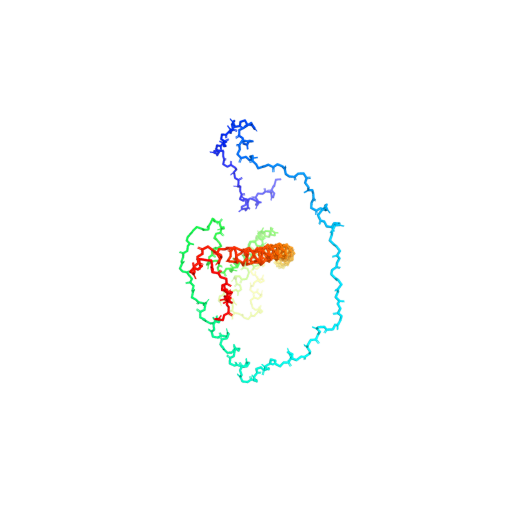935 -7.224 -26.317 1.00 41.69 280 SER A C 1
ATOM 2140 O O . SER A 1 280 ? 42.898 -6.456 -26.286 1.00 41.69 280 SER A O 1
ATOM 2142 N N . GLY A 1 281 ? 41.065 -7.366 -25.320 1.00 35.81 281 GLY A N 1
ATOM 2143 C CA . GLY A 1 281 ? 41.128 -6.720 -24.012 1.00 35.81 281 GLY A CA 1
ATOM 2144 C C . GLY A 1 281 ? 39.891 -7.064 -23.207 1.00 35.81 281 GLY A C 1
ATOM 2145 O O . GLY A 1 281 ? 38.797 -6.705 -23.690 1.00 35.81 281 GLY A O 1
#

Foldseek 3Di:
DPPPPPPPDPPPPPDDDPDDDDDDDPPDDPPPVVPPDPDDDDPDDPVVVPPPDDDDDDDPPPDDVPPPDDPDDDPVVVVVVVVVVVVVVVVPPDDDDDDDDDDDDDDPDPPPPVDPPPDDLVVLCVVLVLDQDPLNDEPVNLVVVCPDPVNVPDDPVVNVVVVVVVCVVSVHDPVVNVVNVVSSVVSVVVVVVVVVVVVVVVVVVVVVVVVVVVVVVVVVVVVVVVVVVVVVVVVVVVVVVVVVVVVVVLVVLVVQQVVCVVVDVDGPRDNDPDDDDPDDD

Secondary structure (DSSP, 8-state):
--STTSS-SS-------S-----------TTSSSSS--PPP----GGGGSSS-PPP---S----TT---PPPPPHHHHHHHHHHHHHHHHSS-PPPP------------TT----PPP--HHHHHHHTT-PPPTTS--HHHHHHHHHSHHHHTS-HHHHHHHHHHHHHHTT--HHHHHHHHHHHHHHHHHHHHHHHHHHHHHHHHHHHHHHHHHHHHHHHHHHHHHHHHHHHHHHHHHHHHHHHHHHHHHHHHHHHHHHHTTT-SS---------------

Sequence (281 aa):
MGLGKWINRYIVEIEPQPGEAEPPASDAEPAQLAEAARLVPSERTAEAVLEDVEPPRFSDEQFDPGLSDAPTPSPEESKRLRAAAAAAAAVSLQPPAAVEDADAAPERDPLDDGEPPPIDVPQVYAAAKIGPPLHGFSLEKIAGMLGDARMAALPREARASAIAVLLETAGVHIDDVVKDAAQRDQALDRFEDFLAEKLIDLEVEIDKENAALEAEIERLIARKQAQREANEAKVQAKRVELARFRRVKRAEERRLFDVVAYFTAENPVDVTPVQRDPGSG

pLDDT: mean 70.96, std 23.01, range [32.91, 98.62]

Radius of gyration: 43.94 Å; chains: 1; bounding box: 94×65×112 Å